Protein AF-A0A3Q2FPD4-F1 (afdb_monomer_lite)

Structure (mmCIF, N/CA/C/O backbone):
data_AF-A0A3Q2FPD4-F1
#
_entry.id   AF-A0A3Q2FPD4-F1
#
loop_
_atom_site.group_PDB
_atom_site.id
_atom_site.type_symbol
_atom_site.label_atom_id
_atom_site.label_alt_id
_atom_site.label_comp_id
_at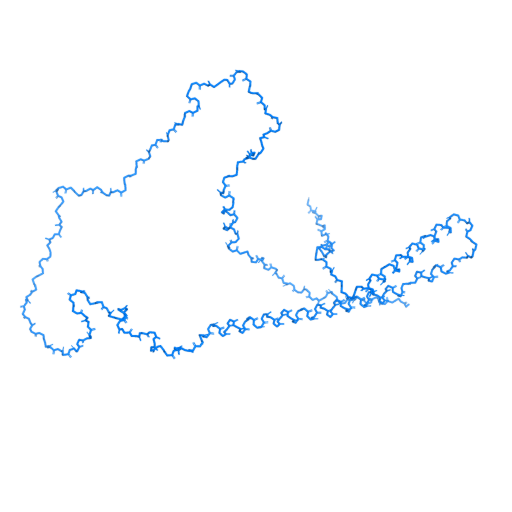om_site.label_asym_id
_atom_site.label_entity_id
_atom_site.label_seq_id
_atom_site.pdbx_PDB_ins_code
_atom_site.Cartn_x
_atom_site.Cartn_y
_atom_site.Cartn_z
_atom_site.occupancy
_atom_site.B_iso_or_equiv
_atom_site.auth_seq_id
_atom_site.auth_comp_id
_atom_site.auth_asym_id
_atom_site.auth_atom_id
_atom_site.pdbx_PDB_model_num
ATOM 1 N N . ARG A 1 1 ? 10.880 -3.673 45.207 1.00 42.34 1 ARG A N 1
ATOM 2 C CA . ARG A 1 1 ? 11.090 -4.408 43.933 1.00 42.34 1 ARG A CA 1
ATOM 3 C C . ARG A 1 1 ? 10.231 -3.762 42.848 1.00 42.34 1 ARG A C 1
ATOM 5 O O . ARG A 1 1 ? 9.070 -4.122 42.714 1.00 42.34 1 ARG A O 1
ATOM 12 N N . ARG A 1 2 ? 10.745 -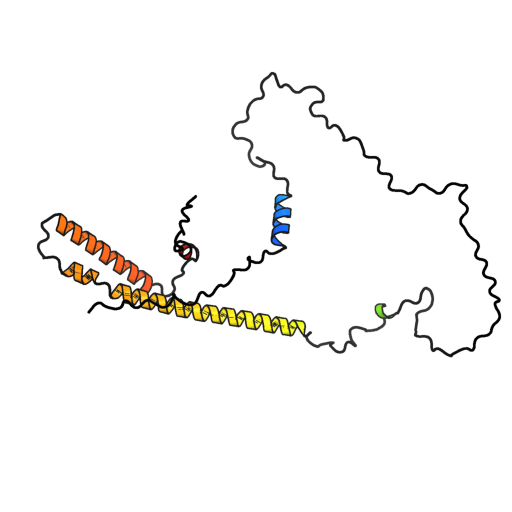2.737 42.157 1.00 40.00 2 ARG A N 1
ATOM 13 C CA . ARG A 1 2 ? 10.052 -2.100 41.026 1.00 40.00 2 ARG A CA 1
ATOM 14 C C . ARG A 1 2 ? 10.686 -2.601 39.732 1.00 40.00 2 ARG A C 1
ATOM 16 O O . ARG A 1 2 ? 11.898 -2.573 39.579 1.00 40.00 2 ARG A O 1
ATOM 23 N N . SER A 1 3 ? 9.807 -3.139 38.899 1.00 35.69 3 SER A N 1
ATOM 24 C CA . SER A 1 3 ? 10.018 -3.730 37.584 1.00 35.69 3 SER A CA 1
ATOM 25 C C . SER A 1 3 ? 10.729 -2.759 36.643 1.00 35.69 3 SER A C 1
ATOM 27 O O . SER A 1 3 ? 10.190 -1.696 36.340 1.00 35.69 3 SER A O 1
ATOM 29 N N . SER A 1 4 ? 11.894 -3.165 36.146 1.00 36.97 4 SER A N 1
ATOM 30 C CA . SER A 1 4 ? 12.545 -2.596 34.972 1.00 36.97 4 SER A CA 1
ATOM 31 C C . SER A 1 4 ? 11.645 -2.808 33.753 1.00 36.97 4 SER A C 1
ATOM 33 O O . SER A 1 4 ? 11.472 -3.920 33.257 1.00 36.97 4 SER A O 1
ATOM 35 N N . ALA A 1 5 ? 11.017 -1.730 33.289 1.00 42.56 5 ALA A N 1
ATOM 36 C CA . ALA A 1 5 ? 10.374 -1.723 31.989 1.00 42.56 5 ALA A CA 1
ATOM 37 C C . ALA A 1 5 ? 11.477 -1.820 30.929 1.00 42.56 5 ALA A C 1
ATOM 39 O O . ALA A 1 5 ? 12.318 -0.934 30.809 1.00 42.56 5 ALA A O 1
ATOM 40 N N . SER A 1 6 ? 11.477 -2.943 30.216 1.00 44.97 6 SER A N 1
ATOM 41 C CA . SER A 1 6 ? 12.237 -3.177 28.996 1.00 44.97 6 SER A CA 1
ATOM 42 C C . SER A 1 6 ? 11.970 -2.028 28.020 1.00 44.97 6 SER A C 1
ATOM 44 O O . SER A 1 6 ? 10.898 -1.935 27.422 1.00 44.97 6 SER A O 1
ATOM 46 N N . SER A 1 7 ? 12.941 -1.123 27.911 1.00 47.75 7 SER A N 1
ATOM 47 C CA . SER A 1 7 ? 13.051 -0.166 26.822 1.00 47.75 7 SER A CA 1
ATOM 48 C C . SER A 1 7 ? 13.317 -0.966 25.550 1.00 47.75 7 SER A C 1
ATOM 50 O O . SER A 1 7 ? 14.423 -1.439 25.292 1.00 47.75 7 SER A O 1
ATOM 52 N N . CYS A 1 8 ? 12.256 -1.202 24.780 1.00 39.91 8 CYS A N 1
ATOM 53 C CA . CYS A 1 8 ? 12.373 -1.814 23.468 1.00 39.91 8 CYS A CA 1
ATOM 54 C C . CYS A 1 8 ? 13.328 -0.990 22.598 1.00 39.91 8 CYS A C 1
ATOM 56 O O . CYS A 1 8 ? 13.236 0.234 22.503 1.00 39.91 8 CYS A O 1
ATOM 58 N N . CYS A 1 9 ? 14.256 -1.717 21.992 1.00 40.62 9 CYS A N 1
ATOM 59 C CA . CYS A 1 9 ? 15.392 -1.273 21.212 1.00 40.62 9 CYS A CA 1
ATOM 60 C C . CYS A 1 9 ? 14.988 -0.393 20.021 1.00 40.62 9 CYS A C 1
ATOM 62 O O . CYS A 1 9 ? 14.768 -0.899 18.927 1.00 40.62 9 CYS A O 1
ATOM 64 N N . LEU A 1 10 ? 14.921 0.922 20.220 1.00 49.06 10 LEU A N 1
ATOM 65 C CA . LEU A 1 10 ? 14.916 1.917 19.140 1.00 49.06 10 LEU A CA 1
ATOM 66 C C . LEU A 1 10 ? 15.739 3.169 19.499 1.00 49.06 10 LEU A C 1
ATOM 68 O O . LEU A 1 10 ? 15.622 4.173 18.816 1.00 49.06 10 LEU A O 1
ATOM 72 N N . GLY A 1 11 ? 16.558 3.121 20.558 1.00 44.91 11 GLY A N 1
ATOM 73 C CA . GLY A 1 11 ? 17.173 4.311 21.162 1.00 44.91 11 GLY A CA 1
ATOM 74 C C . GLY A 1 11 ? 18.565 4.719 20.666 1.00 44.91 11 GLY A C 1
ATOM 75 O O . GLY A 1 11 ? 18.936 5.875 20.828 1.00 44.91 11 GLY A O 1
ATOM 76 N N . GLU A 1 12 ? 19.356 3.817 20.080 1.00 45.88 12 GLU A N 1
ATOM 77 C CA . GLU A 1 12 ? 20.804 4.055 19.927 1.00 45.88 12 GLU A CA 1
ATOM 78 C C . GLU A 1 12 ? 21.350 3.599 18.568 1.00 45.88 12 GLU A C 1
ATOM 80 O O . GLU A 1 12 ? 22.258 2.784 18.497 1.00 45.88 12 GLU A O 1
ATOM 85 N N . MET A 1 13 ? 20.795 4.085 17.455 1.00 46.88 13 MET A N 1
ATOM 86 C CA . MET A 1 13 ? 21.345 3.781 16.117 1.00 46.88 13 MET A CA 1
ATOM 87 C C . MET A 1 13 ? 21.142 4.907 15.087 1.00 46.88 13 MET A C 1
ATOM 89 O O . MET A 1 13 ? 21.287 4.687 13.889 1.00 46.88 13 MET A O 1
ATOM 93 N N . TYR A 1 14 ? 20.846 6.136 15.515 1.00 47.75 14 TYR A N 1
ATOM 94 C CA . TYR A 1 14 ? 20.801 7.310 14.631 1.00 47.75 14 TYR A CA 1
ATOM 95 C C . TYR A 1 14 ? 22.027 8.196 14.865 1.00 47.75 14 TYR A C 1
ATOM 97 O O . TYR A 1 14 ? 21.956 9.300 15.398 1.00 47.75 14 TYR A O 1
ATOM 105 N N . LYS A 1 15 ? 23.188 7.693 14.432 1.00 49.41 15 LYS A N 1
ATOM 106 C CA . LYS A 1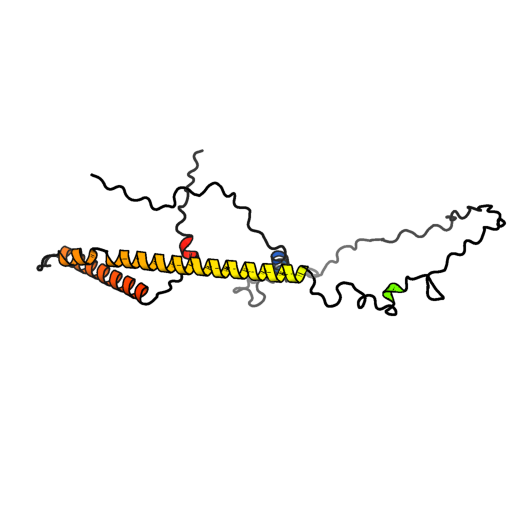 15 ? 24.331 8.549 14.100 1.00 49.41 15 LYS A CA 1
ATOM 107 C C . LYS A 1 15 ? 24.015 9.262 12.783 1.00 49.41 15 LYS A C 1
ATOM 109 O O . LYS A 1 15 ? 23.941 8.625 11.740 1.00 49.41 15 LYS A O 1
ATOM 114 N N . SER A 1 16 ? 23.756 10.565 12.887 1.00 51.88 16 SER A N 1
ATOM 115 C CA . SER A 1 16 ? 23.880 11.613 11.859 1.00 51.88 16 SER A CA 1
ATOM 116 C C . SER A 1 16 ? 24.019 11.146 10.398 1.00 51.88 16 SER A C 1
ATOM 118 O O . SER A 1 16 ? 25.105 11.203 9.820 1.00 51.88 16 SER A O 1
ATOM 120 N N . PHE A 1 17 ? 22.910 10.767 9.763 1.00 47.00 17 PHE A N 1
ATOM 121 C CA . PHE A 1 17 ? 22.807 10.849 8.307 1.00 47.00 17 PHE A CA 1
ATOM 122 C C . PHE A 1 17 ? 22.339 12.261 7.966 1.00 47.00 17 PHE A C 1
ATOM 124 O O . PHE A 1 17 ? 21.170 12.601 8.160 1.00 47.00 17 PHE A O 1
ATOM 131 N N . THR A 1 18 ? 23.248 13.105 7.482 1.00 60.25 18 THR A N 1
ATOM 132 C CA . THR A 1 18 ? 22.857 14.349 6.820 1.00 60.25 18 THR A CA 1
ATOM 133 C C . THR A 1 18 ? 22.016 13.963 5.605 1.00 60.25 18 THR A C 1
ATOM 135 O O . THR A 1 18 ? 22.498 13.335 4.661 1.00 60.25 18 THR A O 1
ATOM 138 N N . LYS A 1 19 ? 20.710 14.250 5.660 1.00 62.81 19 LYS A N 1
ATOM 139 C CA . LYS A 1 19 ? 19.804 14.014 4.533 1.00 62.81 19 LYS A CA 1
ATOM 140 C C . LYS A 1 19 ? 20.293 14.869 3.365 1.00 62.81 19 LYS A C 1
ATOM 142 O O . LYS A 1 19 ? 20.185 16.091 3.415 1.00 62.81 19 LYS A O 1
ATOM 147 N N . GLN A 1 20 ? 20.845 14.240 2.332 1.00 68.69 20 GLN A N 1
ATOM 148 C CA . GLN A 1 20 ? 21.039 14.911 1.050 1.00 68.69 20 GLN A CA 1
ATOM 149 C C . GLN A 1 20 ? 19.660 15.292 0.500 1.00 68.69 20 GLN A C 1
ATOM 151 O O . GLN A 1 20 ? 18.689 14.553 0.697 1.00 68.69 20 GLN A O 1
ATOM 156 N N . SER A 1 21 ? 19.556 16.456 -0.146 1.00 67.56 21 SER A N 1
ATOM 157 C CA . SER A 1 21 ? 18.304 16.872 -0.771 1.00 67.56 21 SER A CA 1
ATOM 158 C C . SER A 1 21 ? 17.859 15.808 -1.786 1.00 67.56 21 SER A C 1
ATOM 160 O O . SER A 1 21 ? 18.695 15.254 -2.508 1.00 67.56 21 SER A O 1
ATOM 162 N N . PRO A 1 22 ? 16.560 15.466 -1.834 1.00 77.75 22 PRO A N 1
ATOM 163 C CA . PRO A 1 22 ? 16.068 14.482 -2.786 1.00 77.75 22 PRO A CA 1
ATOM 164 C C . PRO A 1 22 ? 16.378 14.932 -4.218 1.00 77.75 22 PRO A C 1
ATOM 166 O O . PRO A 1 22 ? 16.211 16.101 -4.568 1.00 77.75 22 PRO A O 1
ATOM 169 N N . TYR A 1 23 ? 16.833 13.991 -5.046 1.00 79.44 23 TYR A N 1
ATOM 170 C CA . TYR A 1 23 ? 17.129 14.236 -6.454 1.00 79.44 23 TYR A CA 1
ATOM 171 C C . TYR A 1 23 ? 15.873 14.720 -7.191 1.00 79.44 23 TYR A C 1
ATOM 173 O O . TYR A 1 23 ? 14.871 14.005 -7.257 1.00 79.44 23 TYR A O 1
ATOM 181 N N . THR A 1 24 ? 15.932 15.917 -7.774 1.00 72.69 24 THR A N 1
ATOM 182 C CA . THR A 1 24 ? 14.874 16.448 -8.637 1.00 72.69 24 THR A CA 1
ATOM 183 C C . THR A 1 24 ? 15.169 16.103 -10.097 1.00 72.69 24 THR A C 1
ATOM 185 O O . THR A 1 24 ? 16.239 16.388 -10.638 1.00 72.69 24 THR A O 1
ATOM 188 N N . ALA A 1 25 ? 14.216 15.442 -10.757 1.00 77.62 25 ALA A N 1
ATOM 189 C CA . ALA A 1 25 ? 14.357 15.044 -12.153 1.00 77.62 25 ALA A CA 1
ATOM 190 C C . ALA A 1 25 ? 14.335 16.277 -13.073 1.00 77.62 25 ALA A C 1
ATOM 192 O O . ALA A 1 25 ? 13.349 17.008 -13.121 1.00 77.62 25 ALA A O 1
ATOM 193 N N . LYS A 1 26 ? 15.395 16.471 -13.870 1.00 70.31 26 LYS A N 1
ATOM 194 C CA . LYS A 1 26 ? 15.547 17.620 -14.791 1.00 70.31 26 LYS A CA 1
ATOM 195 C C . LYS A 1 26 ? 14.420 17.742 -15.830 1.00 70.31 26 LYS A C 1
ATOM 197 O O . LYS A 1 26 ? 14.193 18.820 -16.363 1.00 70.31 26 LYS A O 1
ATOM 202 N N . HIS A 1 27 ? 13.720 16.643 -16.111 1.00 70.25 27 HIS A N 1
ATOM 203 C CA . HIS A 1 27 ? 12.699 16.566 -17.156 1.00 70.25 27 HIS A CA 1
ATOM 204 C C . HIS A 1 27 ? 11.262 16.813 -16.665 1.00 70.25 27 HIS A C 1
ATOM 206 O O . HIS A 1 27 ? 10.387 16.994 -17.505 1.00 70.25 27 HIS A O 1
ATOM 212 N N . SER A 1 28 ? 10.988 16.862 -15.350 1.00 64.56 28 SER A N 1
ATOM 213 C CA . SER A 1 28 ? 9.625 17.179 -14.877 1.00 64.56 28 SER A CA 1
ATOM 214 C C . SER A 1 28 ? 9.293 18.661 -15.049 1.00 64.56 28 SER A C 1
ATOM 216 O O . SER A 1 28 ? 8.176 19.003 -15.420 1.00 64.56 28 SER A O 1
ATOM 218 N N . LEU A 1 29 ? 10.283 19.535 -14.846 1.00 66.56 29 LEU A N 1
ATOM 219 C CA . LEU A 1 29 ? 10.115 20.981 -14.984 1.00 66.56 29 LEU A CA 1
ATOM 220 C C . LEU A 1 29 ? 9.791 21.378 -16.428 1.00 66.56 29 LEU A C 1
ATOM 222 O O . LEU A 1 29 ? 8.919 22.209 -16.640 1.00 66.56 29 LEU A O 1
ATOM 226 N N . ALA A 1 30 ? 10.426 20.742 -17.418 1.00 68.44 30 ALA A N 1
ATOM 227 C CA . ALA A 1 30 ? 10.157 21.012 -18.831 1.00 68.44 30 ALA A CA 1
ATOM 228 C C . ALA A 1 30 ? 8.697 20.703 -19.212 1.00 68.44 30 ALA A C 1
ATOM 230 O O . ALA A 1 30 ? 8.042 21.525 -19.843 1.00 68.44 30 ALA A O 1
ATOM 231 N N . ALA A 1 31 ? 8.159 19.570 -18.747 1.00 64.94 31 ALA A N 1
ATOM 232 C CA . ALA A 1 31 ? 6.769 19.196 -19.004 1.00 64.94 31 ALA A CA 1
ATOM 233 C C . ALA A 1 31 ? 5.758 20.146 -18.329 1.00 64.94 31 ALA A C 1
ATOM 235 O O . ALA A 1 31 ? 4.705 20.425 -18.898 1.00 64.94 31 ALA A O 1
ATOM 236 N N . ILE A 1 32 ? 6.077 20.670 -17.138 1.00 63.94 32 ILE A N 1
ATOM 237 C CA . ILE A 1 32 ? 5.244 21.666 -16.441 1.00 63.94 32 ILE A CA 1
ATOM 238 C C . ILE A 1 32 ? 5.266 23.001 -17.199 1.00 63.94 32 ILE A C 1
ATOM 240 O O . ILE A 1 32 ? 4.208 23.561 -17.473 1.00 63.94 32 ILE A O 1
ATOM 244 N N . ILE A 1 33 ? 6.445 23.461 -17.630 1.00 69.25 33 ILE A N 1
ATOM 245 C CA . ILE A 1 33 ? 6.604 24.701 -18.409 1.00 69.25 33 ILE A CA 1
ATOM 246 C C . ILE A 1 33 ? 5.850 24.611 -19.750 1.00 69.25 33 ILE A C 1
ATOM 248 O O . ILE A 1 33 ? 5.176 25.559 -20.152 1.00 69.25 33 ILE A O 1
ATOM 252 N N . GLU A 1 34 ? 5.887 23.465 -20.435 1.00 69.62 34 GLU A N 1
ATOM 253 C CA . GLU A 1 34 ? 5.119 23.238 -21.672 1.00 69.62 34 GLU A CA 1
ATOM 254 C C . GLU A 1 34 ? 3.595 23.245 -21.446 1.00 69.62 34 GLU A C 1
ATOM 256 O O . GLU A 1 34 ? 2.832 23.642 -22.327 1.00 69.62 34 GLU A O 1
ATOM 261 N N . GLN A 1 35 ? 3.121 22.841 -20.265 1.00 64.56 35 GLN A N 1
ATOM 262 C CA . GLN A 1 35 ? 1.696 22.881 -19.918 1.00 64.56 35 GLN A CA 1
ATOM 263 C C . GLN A 1 35 ? 1.234 24.263 -19.442 1.00 64.56 35 GLN A C 1
ATOM 265 O O . GLN A 1 35 ? 0.091 24.646 -19.699 1.00 64.56 35 GLN A O 1
ATOM 270 N N . GLU A 1 36 ? 2.098 25.011 -18.759 1.00 65.81 36 GLU A N 1
ATOM 271 C CA . GLU A 1 36 ? 1.830 26.373 -18.285 1.00 65.81 36 GLU A CA 1
ATOM 272 C C . GLU A 1 36 ? 1.991 27.433 -19.380 1.00 65.81 36 GLU A C 1
ATOM 274 O O . GLU A 1 36 ? 1.307 28.451 -19.338 1.00 65.81 36 GLU A O 1
ATOM 279 N N . SER A 1 37 ? 2.831 27.183 -20.390 1.00 61.00 37 SER A N 1
ATOM 280 C CA . SER A 1 37 ? 2.999 28.066 -21.558 1.00 61.00 37 SER A CA 1
ATOM 281 C C . SER A 1 37 ? 1.785 28.104 -22.491 1.00 61.00 37 SER A C 1
ATOM 283 O O . SER A 1 37 ? 1.683 28.990 -23.342 1.00 61.00 37 SER A O 1
ATOM 285 N N . LYS A 1 38 ? 0.825 27.189 -22.318 1.00 66.94 38 LYS A N 1
ATOM 286 C CA . LYS A 1 38 ? -0.493 27.314 -22.942 1.00 66.94 38 LYS A CA 1
ATOM 287 C C . LYS A 1 38 ? -1.203 28.487 -22.274 1.00 66.94 38 LYS A C 1
ATOM 289 O O . LYS A 1 38 ? -1.490 28.419 -21.084 1.00 66.94 38 LYS A O 1
ATOM 294 N N . GLN A 1 39 ? -1.458 29.561 -23.020 1.00 64.62 39 GLN A N 1
ATOM 295 C CA . GLN A 1 39 ? -2.167 30.737 -22.512 1.00 64.62 39 GLN A CA 1
ATOM 296 C C . GLN A 1 39 ? -3.518 30.309 -21.923 1.00 64.62 39 GLN A C 1
ATOM 298 O O . GLN A 1 39 ? -4.423 29.922 -22.654 1.00 64.62 39 GLN A O 1
ATOM 303 N N . LYS A 1 40 ? -3.636 30.333 -20.592 1.00 67.25 40 LYS A N 1
ATOM 304 C CA . LYS A 1 40 ? -4.884 30.028 -19.887 1.00 67.25 40 LYS A CA 1
ATOM 305 C C . LYS A 1 40 ? -5.676 31.321 -19.772 1.00 67.25 40 LYS A C 1
ATOM 307 O O . LYS A 1 40 ? -5.257 32.234 -19.060 1.00 67.25 40 LYS A O 1
ATOM 312 N N . TYR A 1 41 ? -6.806 31.410 -20.461 1.00 71.75 41 TYR A N 1
ATOM 313 C CA . TYR A 1 41 ? -7.714 32.536 -20.285 1.00 71.75 41 TYR A CA 1
ATOM 314 C C . TYR A 1 41 ? -8.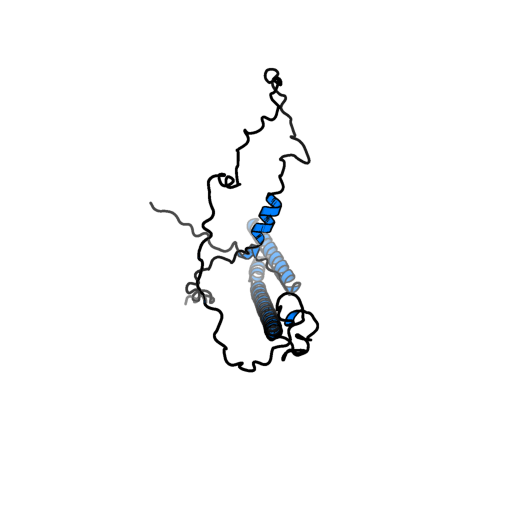549 32.304 -19.027 1.00 71.75 41 TYR A C 1
ATOM 316 O O . TYR A 1 41 ? -9.188 31.263 -18.861 1.00 71.75 41 TYR A O 1
ATOM 324 N N . ALA A 1 42 ? -8.545 33.274 -18.113 1.00 67.00 42 ALA A N 1
ATOM 325 C CA . ALA A 1 42 ? -9.493 33.252 -17.012 1.00 67.00 42 ALA A CA 1
ATOM 326 C C . ALA A 1 42 ? -10.909 33.300 -17.611 1.00 67.00 42 ALA A C 1
ATOM 328 O O . ALA A 1 42 ? -11.221 34.223 -18.359 1.00 67.00 42 ALA A O 1
ATOM 329 N N . MET A 1 43 ? -11.750 32.316 -17.267 1.00 65.62 43 MET A N 1
ATOM 330 C CA . MET A 1 43 ? -13.159 32.219 -17.695 1.00 65.62 43 MET A CA 1
ATOM 331 C C . MET A 1 43 ? -13.390 31.763 -19.153 1.00 65.62 43 MET A C 1
ATOM 333 O O . MET A 1 43 ? -14.330 32.210 -19.800 1.00 65.62 43 MET A O 1
ATOM 337 N N . GLU A 1 44 ? -12.556 30.850 -19.670 1.00 73.31 44 GLU A N 1
ATOM 338 C CA . GLU A 1 44 ? -12.673 30.321 -21.044 1.00 73.31 44 GLU A CA 1
ATOM 339 C C . GLU A 1 44 ? -13.964 29.512 -21.294 1.00 73.31 44 GLU A C 1
ATOM 341 O O . GLU A 1 44 ? -14.583 29.645 -22.345 1.00 73.31 44 GLU A O 1
ATOM 346 N N . THR A 1 45 ? -14.401 28.693 -20.329 1.00 80.25 45 THR A N 1
ATOM 347 C CA . THR A 1 45 ? -15.587 27.825 -20.493 1.00 80.25 45 THR A CA 1
ATOM 348 C C . THR A 1 45 ? -16.891 28.479 -20.039 1.00 80.25 45 THR A C 1
ATOM 350 O O . THR A 1 45 ? -17.917 28.301 -20.684 1.00 80.25 45 THR A O 1
ATOM 353 N N . MET A 1 46 ? -16.874 29.223 -18.931 1.00 81.62 46 MET A N 1
ATOM 354 C CA . MET A 1 46 ? -18.046 29.918 -18.392 1.00 81.62 46 MET A CA 1
ATOM 355 C C . MET A 1 46 ? -17.637 31.341 -18.029 1.00 81.62 46 MET A C 1
ATOM 357 O O . MET A 1 46 ? -16.653 31.524 -17.314 1.00 81.62 46 MET A O 1
ATOM 361 N N . GLY A 1 47 ? -18.388 32.327 -18.521 1.00 84.44 47 GLY A N 1
ATOM 362 C CA . GLY A 1 47 ? -18.155 33.742 -18.235 1.00 84.44 47 GLY A CA 1
ATOM 363 C C . GLY A 1 47 ? -18.405 34.115 -16.766 1.00 84.44 47 GLY A C 1
ATOM 364 O O . GLY A 1 47 ? -18.872 33.289 -15.976 1.00 84.44 47 GLY A O 1
ATOM 365 N N . PRO A 1 48 ? -18.101 35.362 -16.372 1.00 83.81 48 PRO A N 1
ATOM 366 C CA . PRO A 1 48 ? -18.319 35.832 -15.009 1.00 83.81 48 PRO A CA 1
ATOM 367 C C . PRO A 1 48 ? -19.791 35.695 -14.593 1.00 83.81 48 PRO A C 1
ATOM 369 O O . PRO A 1 48 ? -20.680 36.049 -15.368 1.00 83.81 48 PRO A O 1
ATOM 372 N N . PRO A 1 49 ? -20.066 35.225 -13.361 1.00 80.44 49 PRO A N 1
ATOM 373 C CA . PRO A 1 49 ? -21.426 34.950 -12.892 1.00 80.44 49 PRO A CA 1
ATOM 374 C C . PRO A 1 49 ? -22.295 36.212 -12.799 1.00 80.44 49 PRO A C 1
ATOM 376 O O . PRO A 1 49 ? -23.519 36.128 -12.855 1.00 80.44 49 PRO A O 1
ATOM 379 N N . LYS A 1 50 ? -21.673 37.390 -12.671 1.00 82.00 50 LYS A N 1
ATOM 380 C CA . LYS A 1 50 ? -22.340 38.690 -12.729 1.00 82.00 50 LYS A CA 1
ATOM 381 C C . LYS A 1 50 ? -21.441 39.669 -13.481 1.00 82.00 50 LYS A C 1
ATOM 383 O O . LYS A 1 50 ? -20.368 40.017 -13.001 1.00 82.00 50 LYS A O 1
ATOM 388 N N . VAL A 1 51 ? -21.861 40.066 -14.680 1.00 82.94 51 VAL A N 1
ATOM 389 C CA . VAL A 1 51 ? -21.160 41.062 -15.501 1.00 82.94 51 VAL A CA 1
ATOM 390 C C . VAL A 1 51 ? -21.537 42.449 -14.987 1.00 82.94 51 VAL A C 1
ATOM 392 O O . VAL A 1 51 ? -22.714 42.810 -14.989 1.00 82.94 51 VAL A O 1
ATOM 395 N N . GLU A 1 52 ? -20.557 43.224 -14.532 1.00 81.44 52 GLU A N 1
ATOM 396 C CA . GLU A 1 52 ? -20.784 44.621 -14.160 1.00 81.44 52 GLU A CA 1
ATOM 397 C C . GLU A 1 52 ? -21.055 45.457 -15.415 1.00 81.44 52 GLU A C 1
ATOM 399 O O . GLU A 1 52 ? -20.297 45.416 -16.388 1.00 81.44 52 GLU A O 1
ATOM 404 N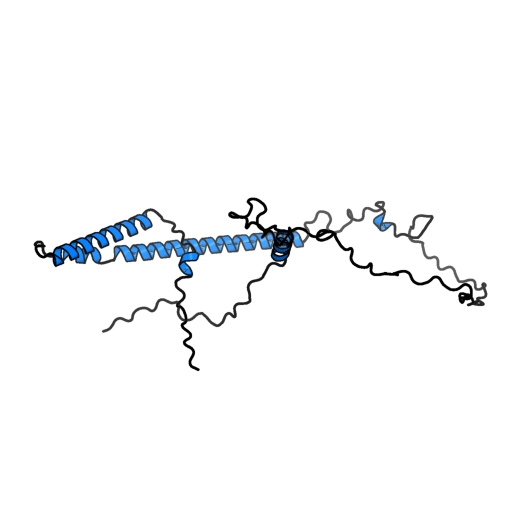 N . LEU A 1 53 ? -22.157 46.209 -15.405 1.00 81.62 53 LEU A N 1
ATOM 405 C CA . LEU A 1 53 ? -22.502 47.091 -16.514 1.00 81.62 53 LEU A CA 1
ATOM 406 C C . LEU A 1 53 ? -21.559 48.305 -16.511 1.00 81.62 53 LEU A C 1
ATOM 408 O O . LEU A 1 53 ? -21.347 48.910 -15.456 1.00 81.62 53 LEU A O 1
ATOM 412 N N . PRO A 1 54 ? -20.989 48.691 -17.666 1.00 80.06 54 PRO A N 1
ATOM 413 C CA . PRO A 1 54 ? -20.148 49.873 -17.734 1.00 80.06 54 PRO A CA 1
ATOM 414 C C . PRO A 1 54 ? -20.978 51.122 -17.419 1.00 80.06 54 PRO A C 1
ATOM 416 O O . PRO A 1 54 ? -22.079 51.297 -17.936 1.00 80.06 54 PRO A O 1
ATOM 419 N N . SER A 1 55 ? -20.427 52.006 -16.583 1.00 84.31 55 SER A N 1
ATOM 420 C CA . SER A 1 55 ? -21.009 53.332 -16.349 1.00 84.31 55 SER A CA 1
ATOM 421 C C . SER A 1 55 ? -21.145 54.096 -17.681 1.00 84.31 55 SER A C 1
ATOM 423 O O . SER A 1 55 ? -20.208 54.041 -18.487 1.00 84.31 55 SER A O 1
ATOM 425 N N . PRO A 1 56 ? -22.259 54.817 -17.922 1.00 82.69 56 PRO A N 1
ATOM 426 C CA . PRO A 1 56 ? -22.523 55.530 -19.178 1.00 82.69 56 PRO A CA 1
ATOM 427 C C . PRO A 1 56 ? -21.455 56.574 -19.545 1.00 82.69 56 PRO A C 1
ATOM 429 O O . PRO A 1 56 ? -21.261 56.863 -20.725 1.00 82.69 56 PRO A O 1
ATOM 432 N N . ASP A 1 57 ? -20.686 57.064 -18.571 1.00 84.06 57 ASP A N 1
ATOM 433 C CA . ASP A 1 57 ? -19.567 57.989 -18.805 1.00 84.06 57 ASP A CA 1
ATOM 434 C C . ASP A 1 57 ? -18.351 57.320 -19.474 1.00 84.06 57 ASP A C 1
ATOM 436 O O . ASP A 1 57 ? -17.473 57.989 -20.024 1.00 84.06 57 ASP A O 1
ATOM 440 N N . LYS A 1 58 ? -18.277 55.982 -19.457 1.00 80.19 58 LYS A N 1
ATOM 441 C CA . LYS A 1 58 ? -17.171 55.182 -20.010 1.00 80.19 58 LYS A CA 1
ATOM 442 C C . LYS A 1 58 ? -17.497 54.654 -21.410 1.00 80.19 58 LYS A C 1
ATOM 444 O O . LYS A 1 58 ? -17.267 53.483 -21.714 1.00 80.19 58 LYS A O 1
ATOM 449 N N . PHE A 1 59 ? -18.034 55.514 -22.272 1.00 81.62 59 PHE A N 1
ATOM 450 C CA . PHE A 1 59 ? -18.300 55.162 -23.665 1.00 81.62 59 PHE A CA 1
ATOM 451 C C . PHE A 1 59 ? -17.000 55.008 -24.479 1.00 81.62 59 PHE A C 1
ATOM 453 O O . PHE A 1 59 ? -15.957 55.600 -24.181 1.00 81.62 59 PHE A O 1
ATOM 460 N N . LEU A 1 60 ? -17.054 54.192 -25.534 1.00 85.19 60 LEU A N 1
ATOM 461 C CA . LEU A 1 60 ? -15.905 53.909 -26.393 1.00 85.19 60 LEU A CA 1
ATOM 462 C C . LEU A 1 60 ? -15.498 55.164 -27.186 1.00 85.19 60 LEU A C 1
ATOM 464 O O . LEU A 1 60 ? -16.251 55.657 -28.024 1.00 85.19 60 LEU A O 1
ATOM 468 N N . LYS A 1 61 ? -14.283 55.670 -26.957 1.00 85.50 61 LYS A N 1
ATOM 469 C CA . LYS A 1 61 ? -13.732 56.815 -27.703 1.00 85.50 61 LYS A CA 1
ATOM 470 C C . LYS A 1 61 ? -13.178 56.377 -29.064 1.00 85.50 61 LYS A C 1
ATOM 472 O O . LYS A 1 61 ? -12.719 55.238 -29.216 1.00 85.50 61 LYS A O 1
ATOM 477 N N . LYS A 1 62 ? -13.168 57.289 -30.046 1.00 86.94 62 LYS A N 1
ATOM 478 C CA . LYS A 1 62 ? -12.559 57.056 -31.371 1.00 86.94 62 LYS A CA 1
ATOM 479 C C . LYS A 1 62 ? -11.093 56.616 -31.205 1.00 86.94 62 LYS A C 1
ATOM 481 O O . LYS A 1 62 ? -10.371 57.189 -30.396 1.00 86.94 62 LYS A O 1
ATOM 486 N N . HIS A 1 63 ? -10.680 55.585 -31.946 1.00 80.31 63 HIS A N 1
ATOM 487 C CA . HIS A 1 63 ? -9.327 54.993 -31.937 1.00 80.31 63 HIS A CA 1
ATOM 488 C C . HIS A 1 63 ? -8.872 54.300 -30.633 1.00 80.31 63 HIS A C 1
ATOM 490 O O . HIS A 1 63 ? -7.725 53.878 -30.542 1.00 80.31 63 HIS A O 1
ATOM 496 N N . SER A 1 64 ? -9.752 54.100 -29.645 1.00 81.38 64 SER A N 1
ATOM 497 C CA . SER A 1 64 ? -9.396 53.453 -28.363 1.00 81.38 64 SER A CA 1
ATOM 498 C C . SER A 1 64 ? -8.960 51.984 -28.477 1.00 81.38 64 SER A C 1
ATOM 500 O O . SER A 1 64 ? -8.177 51.515 -27.659 1.00 81.38 64 SER A O 1
ATOM 502 N N . LYS A 1 65 ? -9.450 51.262 -29.491 1.00 78.56 65 LYS A N 1
ATOM 503 C CA . LYS A 1 65 ? -9.122 49.849 -29.761 1.00 78.56 65 LYS A CA 1
ATOM 504 C C . LYS A 1 65 ? -8.103 49.649 -30.883 1.00 78.56 65 LYS A C 1
ATOM 506 O O . LYS A 1 65 ? -7.827 48.510 -31.249 1.00 78.56 65 LYS A O 1
ATOM 511 N N . GLN A 1 66 ? -7.582 50.725 -31.471 1.00 81.44 66 GLN A N 1
ATOM 512 C CA . GLN A 1 66 ? -6.631 50.586 -32.568 1.00 81.44 66 GLN A CA 1
ATOM 513 C C . GLN A 1 66 ? -5.252 50.216 -32.031 1.00 81.44 66 GLN A C 1
ATOM 515 O O . GLN A 1 66 ? -4.708 50.880 -31.149 1.00 81.44 66 GLN A O 1
ATOM 520 N N . PHE A 1 67 ? -4.700 49.140 -32.587 1.00 77.75 67 PHE A N 1
ATOM 521 C CA . PHE A 1 67 ? -3.343 48.703 -32.314 1.00 77.75 67 PHE A CA 1
ATOM 522 C C . PHE A 1 67 ? -2.363 49.762 -32.827 1.00 77.75 67 PHE A C 1
ATOM 524 O O . PHE A 1 67 ? -2.360 50.084 -34.015 1.00 77.75 67 PHE A O 1
ATOM 531 N N . LYS A 1 68 ? -1.542 50.318 -31.933 1.00 76.25 68 LYS A N 1
ATOM 532 C CA . LYS A 1 68 ? -0.404 51.149 -32.330 1.00 76.25 68 LYS A CA 1
ATOM 533 C C . LYS A 1 68 ? 0.785 50.218 -32.561 1.00 76.25 68 LYS A C 1
ATOM 535 O O . LYS A 1 68 ? 1.212 49.590 -31.590 1.00 76.25 68 LYS A O 1
ATOM 540 N N . PRO A 1 69 ? 1.302 50.095 -33.795 1.00 75.00 69 PRO A N 1
ATOM 541 C CA . PRO A 1 69 ? 2.493 49.297 -34.020 1.00 75.00 69 PRO A CA 1
ATOM 542 C C . PRO A 1 69 ? 3.673 49.910 -33.250 1.00 75.00 69 PRO A C 1
ATOM 544 O O . PRO A 1 69 ? 3.786 51.140 -33.184 1.00 75.00 69 PRO A O 1
ATOM 547 N N . PRO A 1 70 ? 4.532 49.081 -32.636 1.00 75.12 70 PRO A N 1
ATOM 548 C CA . PRO A 1 70 ? 5.789 49.561 -32.083 1.00 75.12 70 PRO A CA 1
ATOM 549 C C . PRO A 1 70 ? 6.634 50.171 -33.208 1.00 75.12 70 PRO A C 1
ATOM 551 O O . PRO A 1 70 ? 6.610 49.682 -34.336 1.00 75.12 70 PRO A O 1
ATOM 554 N N . ALA A 1 71 ? 7.361 51.250 -32.907 1.00 73.00 71 ALA A N 1
ATOM 555 C CA . ALA A 1 71 ? 8.317 51.817 -33.853 1.00 73.00 71 ALA A CA 1
ATOM 556 C C . ALA A 1 71 ? 9.358 50.743 -34.212 1.00 73.00 71 ALA A C 1
ATOM 558 O O . ALA A 1 71 ? 9.928 50.119 -33.313 1.00 73.00 71 ALA A O 1
ATOM 559 N N . GLU A 1 72 ? 9.548 50.486 -35.507 1.00 72.81 72 GLU A N 1
ATOM 560 C CA . GLU A 1 72 ? 10.443 49.430 -35.981 1.00 72.81 72 GLU A CA 1
ATOM 561 C C . GLU A 1 72 ? 11.892 49.710 -35.548 1.00 72.81 72 GLU A C 1
ATOM 563 O O . GLU A 1 72 ? 12.390 50.821 -35.754 1.00 72.81 72 GLU A O 1
ATOM 568 N N . PRO A 1 73 ? 12.600 48.729 -34.964 1.00 63.56 73 PRO A N 1
ATOM 569 C CA . PRO A 1 73 ? 14.030 48.854 -34.758 1.00 63.56 73 PRO A CA 1
ATOM 570 C C . PRO A 1 73 ? 14.762 48.567 -36.077 1.00 63.56 73 PRO A C 1
ATOM 572 O O . PRO A 1 73 ? 14.720 47.451 -36.596 1.00 63.56 73 PRO A O 1
ATOM 575 N N . GLU A 1 74 ? 15.471 49.557 -36.622 1.00 65.31 74 GLU A N 1
ATOM 576 C CA . GLU A 1 74 ? 16.362 49.338 -37.764 1.00 65.31 74 GLU A CA 1
ATOM 577 C C . GLU A 1 74 ? 17.513 48.405 -37.350 1.00 65.31 74 GLU A C 1
ATOM 579 O O . GLU A 1 74 ? 18.331 48.720 -36.482 1.00 65.31 74 GLU A O 1
ATOM 584 N N . HIS A 1 75 ? 17.577 47.215 -37.947 1.00 59.00 75 HIS A N 1
ATOM 585 C CA . HIS A 1 75 ? 18.649 46.245 -37.722 1.00 59.00 75 HIS A CA 1
ATOM 586 C C . HIS A 1 75 ? 19.398 45.980 -39.030 1.00 59.00 75 HIS A C 1
ATOM 588 O O . HIS A 1 75 ? 19.046 45.103 -39.820 1.00 59.00 75 HIS A O 1
ATOM 594 N N . PHE A 1 76 ? 20.476 46.733 -39.257 1.00 61.34 76 PHE A N 1
ATOM 595 C CA . PHE A 1 76 ? 21.402 46.499 -40.365 1.00 61.34 76 PHE A CA 1
ATOM 596 C C . PHE A 1 76 ? 22.444 45.438 -39.976 1.00 61.34 76 PHE A C 1
ATOM 598 O O . PHE A 1 76 ? 23.520 45.750 -39.479 1.00 61.34 76 PHE A O 1
ATOM 605 N N . HIS A 1 77 ? 22.149 44.158 -40.224 1.00 64.25 77 HIS A N 1
ATOM 606 C CA . HIS A 1 77 ? 23.084 43.042 -39.980 1.00 64.25 77 HIS A CA 1
ATOM 607 C C . HIS A 1 77 ? 24.007 42.709 -41.167 1.00 64.25 77 HIS A C 1
ATOM 609 O O . HIS A 1 77 ? 24.537 41.602 -41.254 1.00 64.25 77 HIS A O 1
ATOM 615 N N . LYS A 1 78 ? 24.208 43.635 -42.109 1.00 75.44 78 LYS A N 1
ATOM 616 C CA . LYS A 1 78 ? 25.113 43.429 -43.250 1.00 75.44 78 LYS A CA 1
ATOM 617 C C . LYS A 1 78 ? 26.278 44.415 -43.155 1.00 75.44 78 LYS A C 1
ATOM 619 O O . LYS A 1 78 ? 26.009 45.607 -43.015 1.00 75.44 78 LYS A O 1
ATOM 624 N N . PRO A 1 79 ? 27.545 43.959 -43.233 1.00 69.69 79 PRO A N 1
ATOM 625 C CA . PRO A 1 79 ? 28.666 44.884 -43.325 1.00 69.69 79 PRO A CA 1
ATOM 626 C C . PRO A 1 79 ? 28.522 45.732 -44.601 1.00 69.69 79 PRO A C 1
ATOM 628 O O . PRO A 1 79 ? 28.042 45.217 -45.619 1.00 69.69 79 PRO A O 1
ATOM 631 N N . PRO A 1 80 ? 28.901 47.021 -44.564 1.00 75.00 80 PRO A N 1
ATOM 632 C CA . PRO A 1 80 ? 28.833 47.882 -45.736 1.00 75.00 80 PRO A CA 1
ATOM 633 C C . PRO A 1 80 ? 29.723 47.322 -46.848 1.00 75.00 80 PRO A C 1
ATOM 635 O O . PRO A 1 80 ? 30.796 46.772 -46.591 1.00 75.00 80 PRO A O 1
ATOM 638 N N . ALA A 1 81 ? 29.263 47.440 -48.093 1.00 77.75 81 ALA A N 1
ATOM 639 C CA . ALA A 1 81 ? 30.055 47.022 -49.241 1.00 77.75 81 ALA A CA 1
ATOM 640 C C . ALA A 1 81 ? 31.368 47.834 -49.304 1.00 77.75 81 ALA A C 1
ATOM 642 O O . ALA A 1 81 ? 31.339 49.035 -49.018 1.00 77.75 81 ALA A O 1
ATOM 643 N N . PRO A 1 82 ? 32.504 47.211 -49.673 1.00 77.00 82 PRO A N 1
ATOM 644 C CA . PRO A 1 82 ? 33.782 47.910 -49.771 1.00 77.00 82 PRO A CA 1
ATOM 645 C C . PRO A 1 82 ? 33.709 49.052 -50.792 1.00 77.00 82 PRO A C 1
ATOM 647 O O . PRO A 1 82 ? 33.008 48.964 -51.806 1.00 77.00 82 PRO A O 1
ATOM 650 N N . LEU A 1 83 ? 34.431 50.138 -50.517 1.00 78.19 83 LEU A N 1
ATOM 651 C CA . LEU A 1 83 ? 34.436 51.330 -51.362 1.00 78.19 83 LEU A CA 1
ATOM 652 C C . LEU A 1 83 ? 35.171 51.042 -52.675 1.00 78.19 83 LEU A C 1
ATOM 654 O O . LEU A 1 83 ? 36.127 50.273 -52.718 1.00 78.19 83 LEU A O 1
ATOM 658 N N . ARG A 1 84 ? 34.784 51.720 -53.765 1.00 70.81 84 ARG A N 1
ATOM 659 C CA . ARG A 1 84 ? 35.433 51.562 -55.087 1.00 70.81 84 ARG A CA 1
ATOM 660 C C . ARG A 1 84 ? 36.943 51.855 -55.087 1.00 70.81 84 ARG A C 1
ATOM 662 O O . ARG A 1 84 ? 37.633 51.457 -56.020 1.00 70.81 84 ARG A O 1
ATOM 669 N N . THR A 1 85 ? 37.444 52.550 -54.069 1.00 72.69 85 THR A N 1
ATOM 670 C CA . THR A 1 85 ? 38.856 52.920 -53.912 1.00 72.69 85 THR A CA 1
ATOM 671 C C . THR A 1 85 ? 39.684 51.846 -53.191 1.00 72.69 85 THR A C 1
ATOM 673 O O . THR A 1 85 ? 40.914 51.896 -53.258 1.00 72.69 85 THR A O 1
ATOM 676 N N . ASP A 1 86 ? 39.047 50.862 -52.540 1.00 68.88 86 ASP A N 1
ATOM 677 C CA . ASP A 1 86 ? 39.732 49.776 -51.833 1.00 68.88 86 ASP A CA 1
ATOM 678 C C . ASP A 1 86 ? 40.353 48.786 -52.828 1.00 68.88 86 ASP A C 1
ATOM 680 O O . ASP A 1 86 ? 39.671 47.997 -53.485 1.00 68.88 86 ASP A O 1
ATOM 684 N N . LYS A 1 87 ? 41.684 48.819 -52.949 1.00 72.00 87 LYS A N 1
ATOM 685 C CA . LYS A 1 87 ? 42.450 47.857 -53.752 1.00 72.00 87 LYS A CA 1
ATOM 686 C C . LYS A 1 87 ? 42.814 46.655 -52.873 1.00 72.00 87 LYS A C 1
ATOM 688 O O . LYS A 1 87 ? 43.513 46.851 -51.878 1.00 72.00 87 LYS A O 1
ATOM 693 N N . PRO A 1 88 ? 42.423 45.413 -53.219 1.00 66.69 88 PRO A N 1
ATOM 694 C CA . PRO A 1 88 ? 42.873 44.248 -52.468 1.00 66.69 88 PRO A CA 1
ATOM 695 C C . PRO A 1 88 ? 44.398 44.126 -52.580 1.00 66.69 88 PRO A C 1
ATOM 697 O O . PRO A 1 88 ? 44.960 44.259 -53.671 1.00 66.69 88 PRO A O 1
ATOM 700 N N . GLN A 1 89 ? 45.084 43.860 -51.465 1.00 64.81 89 GLN A N 1
ATOM 701 C CA . GLN A 1 89 ? 46.516 43.555 -51.472 1.00 64.81 89 GLN A CA 1
ATOM 702 C C . GLN A 1 89 ? 46.751 42.204 -52.161 1.00 64.81 89 GLN A C 1
ATOM 704 O O . GLN A 1 89 ? 46.827 41.158 -51.525 1.00 64.81 89 GLN A O 1
ATOM 709 N N . ILE A 1 90 ? 46.885 42.218 -53.484 1.00 61.03 90 ILE A N 1
ATOM 710 C CA . ILE A 1 90 ? 47.371 41.078 -54.258 1.00 61.03 90 ILE A CA 1
ATOM 711 C C . ILE A 1 90 ? 48.774 41.422 -54.744 1.00 61.03 90 ILE A C 1
ATOM 713 O O . ILE A 1 90 ? 48.934 41.952 -55.842 1.00 61.03 90 ILE A O 1
ATOM 717 N N . ARG A 1 91 ? 49.804 41.114 -53.944 1.00 50.72 91 ARG A N 1
ATOM 718 C CA . ARG A 1 91 ? 51.153 40.861 -54.481 1.00 50.72 91 ARG A CA 1
ATOM 719 C C . ARG A 1 91 ? 52.099 40.237 -53.452 1.00 50.72 91 ARG A C 1
ATOM 721 O O . ARG A 1 91 ? 52.880 40.924 -52.811 1.00 50.72 91 ARG A O 1
ATOM 728 N N . ILE A 1 92 ? 52.120 38.910 -53.385 1.00 57.84 92 ILE A N 1
ATOM 729 C CA . ILE A 1 92 ? 53.352 38.188 -53.047 1.00 57.84 92 ILE A CA 1
ATOM 730 C C . ILE A 1 92 ? 53.734 37.420 -54.309 1.00 57.84 92 ILE A C 1
ATOM 732 O O . ILE A 1 92 ? 53.242 36.324 -54.555 1.00 57.84 92 ILE A O 1
ATOM 736 N N . GLN A 1 93 ? 54.561 38.023 -55.163 1.00 56.75 93 GLN A N 1
ATOM 737 C CA . GLN A 1 93 ? 55.212 37.275 -56.237 1.00 56.75 93 GLN A CA 1
ATOM 738 C C . GLN A 1 93 ? 56.402 36.543 -55.620 1.00 56.75 93 GLN A C 1
ATOM 740 O O . GLN A 1 93 ? 57.486 37.105 -55.473 1.00 56.75 93 GLN A O 1
ATOM 745 N N . SER A 1 94 ? 56.191 35.298 -55.203 1.00 58.50 94 SER A N 1
ATOM 746 C CA . SER A 1 94 ? 57.286 34.422 -54.806 1.00 58.50 94 SER A CA 1
ATOM 747 C C . SER A 1 94 ? 58.077 34.026 -56.057 1.00 58.50 94 SER A C 1
ATOM 749 O O . SER A 1 94 ? 57.580 33.331 -56.940 1.00 58.50 94 SER A O 1
ATOM 751 N N . LYS A 1 95 ? 59.332 34.475 -56.159 1.00 63.94 95 LYS A N 1
ATOM 752 C CA . LYS A 1 95 ? 60.272 33.991 -57.181 1.00 63.94 95 LYS A CA 1
ATOM 753 C C . LYS A 1 95 ? 60.726 32.582 -56.797 1.00 63.94 95 LYS A C 1
ATOM 755 O O . LYS A 1 95 ? 61.786 32.411 -56.205 1.00 63.94 95 LYS A O 1
ATOM 760 N N . LYS A 1 96 ? 59.905 31.567 -57.071 1.00 56.81 96 LYS A N 1
ATOM 761 C CA . LYS A 1 96 ? 60.294 30.162 -56.893 1.00 56.81 96 LYS A CA 1
ATOM 762 C C . LYS A 1 96 ? 60.683 29.586 -58.252 1.00 56.81 96 LYS A C 1
ATOM 764 O O . LYS A 1 96 ? 59.844 29.432 -59.132 1.00 56.81 96 LYS A O 1
ATOM 769 N N . VAL A 1 97 ? 61.977 29.327 -58.425 1.00 56.91 97 VAL A N 1
ATOM 770 C CA . VAL A 1 97 ? 62.554 28.751 -59.645 1.00 56.91 97 VAL A CA 1
ATOM 771 C C . VAL A 1 97 ? 62.120 27.286 -59.742 1.00 56.91 97 VAL A C 1
ATOM 773 O O . VAL A 1 97 ? 62.440 26.470 -58.880 1.00 56.91 97 VAL A O 1
ATOM 776 N N . PHE A 1 98 ? 61.345 26.963 -60.775 1.00 55.44 98 PHE A N 1
ATOM 777 C CA . PHE A 1 98 ? 60.820 25.628 -61.063 1.00 55.44 98 PHE A CA 1
ATOM 778 C C . PHE A 1 98 ? 61.883 24.801 -61.795 1.00 55.44 98 PHE A C 1
ATOM 780 O O . PHE A 1 98 ? 61.824 24.672 -63.010 1.00 55.44 98 PHE A O 1
ATOM 787 N N . SER A 1 99 ? 62.910 24.308 -61.096 1.00 52.22 99 SER A N 1
ATOM 788 C CA . SER A 1 99 ? 63.855 23.312 -61.639 1.00 52.22 99 SER A CA 1
ATOM 789 C C . SER A 1 99 ? 64.726 22.714 -60.535 1.00 52.22 99 SER A C 1
ATOM 791 O O . SER A 1 99 ? 65.891 23.067 -60.402 1.00 52.22 99 SER A O 1
ATOM 793 N N . GLN A 1 100 ? 64.177 21.787 -59.753 1.00 56.91 100 GLN A N 1
ATOM 794 C CA . GLN A 1 100 ? 64.977 20.752 -59.092 1.00 56.91 100 GLN A CA 1
ATOM 795 C C . GLN A 1 100 ? 64.199 19.439 -59.190 1.00 56.91 100 GLN A C 1
ATOM 797 O O . GLN A 1 100 ? 63.069 19.337 -58.713 1.00 56.91 100 GLN A O 1
ATOM 802 N N . LYS A 1 101 ? 64.777 18.464 -59.900 1.00 57.84 101 LYS A N 1
ATOM 803 C CA . LYS A 1 101 ? 64.248 17.104 -60.014 1.00 57.84 101 LYS A CA 1
ATOM 804 C C . LYS A 1 101 ? 64.421 16.440 -58.649 1.00 57.84 101 LYS A C 1
ATOM 806 O O . LYS A 1 101 ? 65.547 16.271 -58.201 1.00 57.84 101 LYS A O 1
ATOM 811 N N . THR A 1 102 ? 63.319 16.116 -57.984 1.00 51.31 102 THR A N 1
ATOM 812 C CA . THR A 1 102 ? 63.319 15.349 -56.734 1.00 51.31 102 THR A CA 1
ATOM 813 C C . THR A 1 102 ? 63.160 13.868 -57.048 1.00 51.31 102 THR A C 1
ATOM 815 O O . THR A 1 102 ? 62.263 13.500 -57.811 1.00 51.31 102 THR A O 1
ATOM 818 N N . ASP A 1 103 ? 64.009 13.039 -56.446 1.00 53.84 103 ASP A N 1
ATOM 819 C CA . ASP A 1 103 ? 64.002 11.588 -56.595 1.00 53.84 103 ASP A CA 1
ATOM 820 C C . ASP A 1 103 ? 62.641 10.980 -56.237 1.00 53.84 103 ASP A C 1
ATOM 822 O O . ASP A 1 103 ? 62.049 11.242 -55.186 1.00 53.84 103 ASP A O 1
ATOM 826 N N . LEU A 1 104 ? 62.127 10.170 -57.161 1.00 52.03 104 LEU A N 1
ATOM 827 C CA . LEU A 1 104 ? 60.819 9.540 -57.071 1.00 52.03 104 LEU A CA 1
ATOM 828 C C . LEU A 1 104 ? 60.875 8.388 -56.056 1.00 52.03 104 LEU A C 1
ATOM 830 O O . LEU A 1 104 ? 61.148 7.238 -56.400 1.00 52.03 104 LEU A O 1
ATOM 834 N N . VAL A 1 105 ? 60.580 8.674 -54.788 1.00 58.25 105 VAL A N 1
ATOM 835 C CA . VAL A 1 105 ? 60.223 7.623 -53.828 1.00 58.25 105 VAL A CA 1
ATOM 836 C C . VAL A 1 105 ? 58.923 6.986 -54.320 1.00 58.25 105 VAL A C 1
ATOM 838 O O . VAL A 1 105 ? 57.880 7.640 -54.387 1.00 58.25 105 VAL A O 1
ATOM 841 N N . LYS A 1 106 ? 58.985 5.703 -54.691 1.00 53.19 106 LYS A N 1
ATOM 842 C CA . LYS A 1 106 ? 57.838 4.907 -55.143 1.00 53.19 106 LYS A CA 1
ATOM 843 C C . LYS A 1 106 ? 56.899 4.636 -53.964 1.00 53.19 106 LYS A C 1
ATOM 845 O O . LYS A 1 106 ? 56.903 3.561 -53.375 1.00 53.19 106 LYS A O 1
ATOM 850 N N . VAL A 1 107 ? 56.098 5.634 -53.604 1.00 57.88 107 VAL A N 1
ATOM 851 C CA . VAL A 1 107 ? 54.982 5.485 -52.668 1.00 57.88 107 VAL A CA 1
ATOM 852 C C . VAL A 1 107 ? 53.849 4.812 -53.431 1.00 57.88 107 VAL A C 1
ATOM 854 O O . VAL A 1 107 ? 53.284 5.394 -54.355 1.00 57.88 107 VAL A O 1
ATOM 857 N N . THR A 1 108 ? 53.525 3.571 -53.076 1.00 57.94 108 THR A N 1
ATOM 858 C CA . THR A 1 108 ? 52.350 2.884 -53.617 1.00 57.94 108 THR A CA 1
ATOM 859 C C . THR A 1 108 ? 51.090 3.683 -53.251 1.00 57.94 108 THR A C 1
ATOM 861 O O . THR A 1 108 ? 50.827 3.918 -52.066 1.00 57.94 108 THR A O 1
ATOM 864 N N . PRO A 1 109 ? 50.310 4.173 -54.234 1.00 57.25 109 PRO A N 1
ATOM 865 C CA . PRO A 1 109 ? 49.132 4.973 -53.939 1.00 57.25 109 PRO A CA 1
ATOM 866 C C . PRO A 1 109 ? 48.044 4.083 -53.328 1.00 57.25 109 PRO A C 1
ATOM 868 O O . PRO A 1 109 ? 47.684 3.044 -53.879 1.00 57.25 109 PRO A O 1
ATOM 871 N N . LYS A 1 110 ? 47.505 4.500 -52.177 1.00 60.53 110 LYS A N 1
ATOM 872 C CA . LYS A 1 110 ? 46.296 3.894 -51.601 1.00 60.53 110 LYS A CA 1
ATOM 873 C C . LYS A 1 110 ? 45.149 4.050 -52.613 1.00 60.53 110 LYS A C 1
ATOM 875 O O . LYS A 1 110 ? 45.031 5.135 -53.184 1.00 60.53 110 LYS A O 1
ATOM 880 N N . PRO A 1 111 ? 44.306 3.025 -52.832 1.00 54.62 111 PRO A N 1
ATOM 881 C CA . PRO A 1 111 ? 43.242 3.092 -53.826 1.00 54.62 111 PRO A CA 1
ATOM 882 C C . PRO A 1 111 ? 42.249 4.199 -53.450 1.00 54.62 111 PRO A C 1
ATOM 884 O O . PRO A 1 111 ? 41.531 4.108 -52.456 1.00 54.62 111 PRO A O 1
ATOM 887 N N . SER A 1 112 ? 42.240 5.266 -54.242 1.00 52.44 112 SER A N 1
ATOM 888 C CA . SER A 1 112 ? 41.286 6.370 -54.175 1.00 52.44 112 SER A CA 1
ATOM 889 C C . SER A 1 112 ? 40.583 6.450 -55.521 1.00 52.44 112 SER A C 1
ATOM 891 O O . SER A 1 112 ? 41.260 6.435 -56.548 1.00 52.44 112 SER A O 1
ATOM 893 N N . LEU A 1 113 ? 39.250 6.514 -55.514 1.00 50.41 113 LEU A N 1
ATOM 894 C CA . LEU A 1 113 ? 38.457 6.581 -56.738 1.00 50.41 113 LEU A CA 1
ATOM 895 C C . LEU A 1 113 ? 38.753 7.884 -57.495 1.00 50.41 113 LEU A C 1
ATOM 897 O O . LEU A 1 113 ? 38.863 8.966 -56.914 1.00 50.41 113 LEU A O 1
ATOM 901 N N . ILE A 1 114 ? 38.923 7.716 -58.799 1.00 54.06 114 ILE A N 1
ATOM 902 C CA . ILE A 1 114 ? 39.226 8.719 -59.812 1.00 54.06 114 ILE A CA 1
ATOM 903 C C . ILE A 1 114 ? 37.998 9.633 -59.954 1.00 54.06 114 ILE A C 1
ATOM 905 O O . ILE A 1 114 ? 36.921 9.149 -60.270 1.00 54.06 114 ILE A O 1
ATOM 909 N N . GLU A 1 115 ? 38.112 10.910 -59.566 1.00 50.88 115 GLU A N 1
ATOM 910 C CA . GLU A 1 115 ? 38.167 12.059 -60.499 1.00 50.88 115 GLU A CA 1
ATOM 911 C C . GLU A 1 115 ? 37.911 13.421 -59.826 1.00 50.88 115 GLU A C 1
ATOM 913 O O . GLU A 1 115 ? 38.393 14.433 -60.317 1.00 50.88 115 GLU A O 1
ATOM 918 N N . THR A 1 116 ? 37.291 13.509 -58.646 1.00 52.62 116 THR A N 1
ATOM 919 C CA . THR A 1 116 ? 37.209 14.793 -57.917 1.00 52.62 116 THR A CA 1
ATOM 920 C C . THR A 1 116 ? 37.261 14.593 -56.402 1.00 52.62 116 THR A C 1
ATOM 922 O O . THR A 1 116 ? 36.326 14.113 -55.779 1.00 52.62 116 THR A O 1
ATOM 925 N N . LYS A 1 117 ? 38.378 15.029 -55.799 1.00 55.16 117 LYS A N 1
ATOM 926 C CA . LYS A 1 117 ? 38.683 15.036 -54.351 1.00 55.16 117 LYS A CA 1
ATOM 927 C C . LYS A 1 117 ? 38.847 13.636 -53.731 1.00 55.16 117 LYS A C 1
ATOM 929 O O . LYS A 1 117 ? 37.948 12.810 -53.716 1.00 55.16 117 LYS A O 1
ATOM 934 N N . LYS A 1 118 ? 40.028 13.397 -53.147 1.00 53.84 118 LYS A N 1
ATOM 935 C CA . LYS A 1 118 ? 40.416 12.169 -52.430 1.00 53.84 118 LYS A CA 1
ATOM 936 C C . LYS A 1 118 ? 39.558 11.971 -51.170 1.00 53.84 118 LYS A C 1
ATOM 938 O O . LYS A 1 118 ? 40.010 12.255 -50.063 1.00 53.84 118 LYS A O 1
ATOM 943 N N . GLN A 1 119 ? 38.318 11.523 -51.319 1.00 59.69 119 GLN A N 1
ATOM 944 C CA . GLN A 1 119 ? 37.503 11.081 -50.195 1.00 59.69 119 GLN A CA 1
ATOM 945 C C . GLN A 1 119 ? 37.868 9.634 -49.871 1.00 59.69 119 GLN A C 1
ATOM 947 O O . GLN A 1 119 ? 37.896 8.767 -50.744 1.00 59.69 119 GLN A O 1
ATOM 952 N N . LEU A 1 120 ? 38.205 9.386 -48.606 1.00 61.47 120 LEU A N 1
ATOM 953 C CA . LEU A 1 120 ? 38.478 8.051 -48.096 1.00 61.47 120 LEU A CA 1
ATOM 954 C C . LEU A 1 120 ? 37.243 7.173 -48.381 1.00 61.47 120 LEU A C 1
ATOM 956 O O . LEU A 1 120 ? 36.173 7.401 -47.818 1.00 61.47 120 LEU A O 1
ATOM 960 N N . LEU A 1 121 ? 37.385 6.175 -49.261 1.00 66.38 121 LEU A N 1
ATOM 961 C CA . LEU A 1 121 ? 36.285 5.336 -49.777 1.00 66.38 121 LEU A CA 1
ATOM 962 C C . LEU A 1 121 ? 35.611 4.454 -48.715 1.00 66.38 121 LEU A C 1
ATOM 964 O O . LEU A 1 121 ? 34.649 3.736 -48.961 1.00 66.38 121 LEU A O 1
ATOM 968 N N . GLU A 1 122 ? 36.131 4.534 -47.510 1.00 67.94 122 GLU A N 1
ATOM 969 C CA . GLU A 1 122 ? 35.685 3.906 -46.298 1.00 67.94 122 GLU A CA 1
ATOM 970 C C . GLU A 1 122 ? 34.155 3.956 -46.076 1.00 67.94 122 GLU A C 1
ATOM 972 O O . GLU A 1 122 ? 33.575 2.943 -45.703 1.00 67.94 122 GLU A O 1
ATOM 977 N N . ASN A 1 123 ? 33.467 5.072 -46.333 1.00 64.69 123 ASN A N 1
ATOM 978 C CA . ASN A 1 123 ? 32.017 5.194 -46.077 1.00 64.69 123 ASN A CA 1
ATOM 979 C C . ASN A 1 123 ? 31.135 4.990 -47.320 1.00 64.69 123 ASN A C 1
ATOM 981 O O . ASN A 1 123 ? 29.921 5.133 -47.233 1.00 64.69 123 ASN A O 1
ATOM 985 N N . SER A 1 124 ? 31.724 4.647 -48.468 1.00 70.25 124 SER A N 1
ATOM 986 C CA . SER A 1 124 ? 31.013 4.509 -49.752 1.00 70.25 124 SER A CA 1
ATOM 987 C C . SER A 1 124 ? 30.118 3.265 -49.859 1.00 70.25 124 SER A C 1
ATOM 989 O O . SER A 1 124 ? 29.537 3.016 -50.908 1.00 70.25 124 SER A O 1
ATOM 991 N N . GLY A 1 125 ? 30.051 2.433 -48.813 1.00 70.25 125 GLY A N 1
ATOM 992 C CA . GLY A 1 125 ? 29.309 1.168 -48.825 1.00 70.25 125 GLY A CA 1
ATOM 993 C C . GLY A 1 125 ? 29.969 0.042 -49.635 1.00 70.25 125 GLY A C 1
ATOM 994 O O . GLY A 1 125 ? 29.604 -1.114 -49.449 1.00 70.25 125 GLY A O 1
ATOM 995 N N . LEU A 1 126 ? 30.989 0.337 -50.452 1.00 74.12 126 LEU A N 1
ATOM 996 C CA . LEU A 1 126 ? 31.744 -0.657 -51.231 1.00 74.12 126 LEU A CA 1
ATOM 997 C C . LEU A 1 126 ? 32.593 -1.595 -50.355 1.00 74.12 126 LEU A C 1
ATOM 999 O O . LEU A 1 126 ? 32.925 -2.703 -50.770 1.00 74.12 126 LEU A O 1
ATOM 1003 N N . ILE A 1 127 ? 32.952 -1.169 -49.136 1.00 73.56 127 ILE A N 1
ATOM 1004 C CA . ILE A 1 127 ? 33.742 -1.965 -48.190 1.00 73.56 127 ILE A CA 1
ATOM 1005 C C . ILE A 1 127 ? 32.842 -2.405 -47.026 1.00 73.56 127 ILE A C 1
ATOM 1007 O O . ILE A 1 127 ? 32.346 -1.547 -46.289 1.00 73.56 127 ILE A O 1
ATOM 1011 N N . PRO A 1 128 ? 32.673 -3.719 -46.779 1.00 78.44 128 PRO A N 1
ATOM 1012 C CA . PRO A 1 128 ? 31.877 -4.225 -45.665 1.00 78.44 128 PRO A CA 1
ATOM 1013 C C . PRO A 1 128 ? 32.598 -4.008 -44.323 1.00 78.44 128 PRO A C 1
ATOM 1015 O O . PRO A 1 128 ? 33.230 -4.908 -43.765 1.00 78.44 128 PRO A O 1
ATOM 1018 N N . LYS A 1 129 ? 32.498 -2.784 -43.793 1.00 77.62 129 LYS A N 1
ATOM 1019 C CA . LYS A 1 129 ? 33.134 -2.340 -42.542 1.00 77.62 129 LYS A CA 1
ATOM 1020 C C . LYS A 1 129 ? 32.611 -3.066 -41.306 1.00 77.62 129 LYS A C 1
ATOM 1022 O O . LYS A 1 129 ? 33.388 -3.485 -40.454 1.00 77.62 129 LYS A O 1
ATOM 1027 N N . TYR A 1 130 ? 31.290 -3.199 -41.201 1.00 79.62 130 TYR A N 1
ATOM 1028 C CA . TYR A 1 130 ? 30.645 -3.693 -39.984 1.00 79.62 130 TYR A CA 1
ATOM 1029 C C . TYR A 1 130 ? 30.608 -5.222 -39.897 1.00 79.62 130 TYR A C 1
ATOM 1031 O O . TYR A 1 130 ? 30.639 -5.750 -38.791 1.00 79.62 130 TYR A O 1
ATOM 1039 N N . ILE A 1 131 ? 30.626 -5.921 -41.038 1.00 84.31 131 ILE A N 1
ATOM 1040 C CA . ILE A 1 131 ? 30.666 -7.394 -41.102 1.00 84.31 131 ILE A CA 1
ATOM 1041 C C . ILE A 1 131 ? 32.005 -7.922 -40.568 1.00 84.31 131 ILE A C 1
ATOM 1043 O O . ILE A 1 131 ? 32.048 -8.922 -39.863 1.00 84.31 131 ILE A O 1
ATOM 1047 N N . ARG A 1 132 ? 33.110 -7.218 -40.843 1.00 83.06 132 ARG A N 1
ATOM 1048 C CA . ARG A 1 132 ? 34.462 -7.597 -40.394 1.00 83.06 132 ARG A CA 1
ATOM 1049 C C . ARG A 1 132 ? 34.800 -7.115 -38.976 1.00 83.06 132 ARG A C 1
ATOM 1051 O O . ARG A 1 132 ? 35.960 -7.168 -38.565 1.00 83.06 132 ARG A O 1
ATOM 1058 N N . LYS A 1 133 ? 33.824 -6.609 -38.216 1.00 89.31 133 LYS A N 1
ATOM 1059 C CA . LYS A 1 133 ? 34.056 -6.173 -36.834 1.00 89.31 133 LYS A CA 1
ATOM 1060 C C . LYS A 1 133 ? 34.365 -7.394 -35.956 1.00 89.31 133 LYS A C 1
ATOM 1062 O O . LYS A 1 133 ? 33.663 -8.394 -36.013 1.00 89.31 133 LYS A O 1
ATOM 1067 N N . LYS A 1 134 ? 35.374 -7.294 -35.083 1.00 88.56 134 LYS A N 1
ATOM 1068 C CA . LYS A 1 134 ? 35.806 -8.387 -34.176 1.00 88.56 134 LYS A CA 1
ATOM 1069 C C . LYS A 1 134 ? 34.711 -8.879 -33.213 1.00 88.56 134 LYS A C 1
ATOM 1071 O O . LYS A 1 134 ? 34.761 -10.009 -32.721 1.00 88.56 134 LYS A O 1
ATOM 1076 N N . ASP A 1 135 ? 33.736 -8.011 -32.955 1.00 89.56 135 ASP A N 1
ATOM 1077 C CA . ASP A 1 135 ? 32.608 -8.248 -32.052 1.00 89.56 135 ASP A CA 1
ATOM 1078 C C . ASP A 1 135 ? 31.297 -8.496 -32.805 1.00 89.56 135 ASP A C 1
ATOM 1080 O O . ASP A 1 135 ? 30.222 -8.452 -32.208 1.00 89.56 135 ASP A O 1
ATOM 1084 N N . TYR A 1 136 ? 31.362 -8.719 -34.121 1.00 90.50 136 TYR A N 1
ATOM 1085 C CA . TYR A 1 136 ? 30.185 -9.078 -34.901 1.00 90.50 136 TYR A CA 1
ATOM 1086 C C . TYR A 1 136 ? 29.586 -10.386 -34.361 1.00 90.50 136 TYR A C 1
ATOM 1088 O O . TYR A 1 136 ? 30.309 -11.341 -34.079 1.00 90.50 136 TYR A O 1
ATOM 1096 N N . GLY A 1 137 ? 28.270 -10.400 -34.137 1.00 90.44 137 GLY A N 1
ATOM 1097 C CA . GLY A 1 137 ? 27.556 -11.527 -33.524 1.00 90.44 137 GLY A CA 1
ATOM 1098 C C . GLY A 1 137 ? 27.741 -11.692 -32.007 1.00 90.44 137 GLY A C 1
ATOM 1099 O O . GLY A 1 137 ? 27.085 -12.546 -31.417 1.00 90.44 137 GLY A O 1
ATOM 1100 N N . LYS A 1 138 ? 28.582 -10.886 -31.340 1.00 92.88 138 LYS A N 1
ATOM 1101 C CA . LYS A 1 138 ? 28.756 -10.937 -29.877 1.00 92.88 138 LYS A CA 1
ATOM 1102 C C . LYS A 1 138 ? 27.858 -9.917 -29.185 1.00 92.88 138 LYS A C 1
ATOM 1104 O O . LYS A 1 138 ? 27.761 -8.771 -29.616 1.00 92.88 138 LYS A O 1
ATOM 1109 N N . VAL A 1 139 ? 27.258 -10.311 -28.059 1.00 93.56 139 VAL A N 1
ATOM 1110 C CA . VAL A 1 139 ? 26.477 -9.399 -27.209 1.00 93.56 139 VAL A CA 1
ATOM 1111 C C . VAL A 1 139 ? 27.408 -8.332 -26.615 1.00 93.56 139 VAL A C 1
ATOM 1113 O O . VAL A 1 139 ? 28.349 -8.688 -25.896 1.00 93.56 139 VAL A O 1
ATOM 1116 N N . PRO A 1 140 ? 27.158 -7.035 -26.872 1.00 95.00 140 PRO A N 1
ATOM 1117 C CA . PRO A 1 140 ? 27.950 -5.951 -26.308 1.00 95.00 140 PRO A CA 1
ATOM 1118 C C . PRO A 1 140 ? 28.023 -5.986 -24.778 1.00 95.00 140 PRO A C 1
ATOM 1120 O O . PRO A 1 140 ? 27.032 -6.247 -24.096 1.00 95.00 140 PRO A O 1
ATOM 1123 N N . ALA A 1 141 ? 29.190 -5.640 -24.228 1.00 94.31 141 ALA A N 1
ATOM 1124 C CA . ALA A 1 141 ? 29.444 -5.690 -22.786 1.00 94.31 141 ALA A CA 1
ATOM 1125 C C . ALA A 1 141 ? 28.454 -4.852 -21.954 1.00 94.31 141 ALA A C 1
ATOM 1127 O O . ALA A 1 141 ? 28.096 -5.241 -20.845 1.00 94.31 141 ALA A O 1
ATOM 1128 N N . TYR A 1 142 ? 27.979 -3.723 -22.487 1.00 94.88 142 TYR A N 1
ATOM 1129 C CA . TYR A 1 142 ? 27.033 -2.860 -21.779 1.00 94.88 142 TYR A CA 1
ATOM 1130 C C . TYR A 1 142 ? 25.652 -3.509 -21.595 1.00 94.88 142 TYR A C 1
ATOM 1132 O O . TYR A 1 142 ? 25.000 -3.247 -20.589 1.00 94.88 142 TYR A O 1
ATOM 1140 N N . LEU A 1 143 ? 25.217 -4.376 -22.521 1.00 96.19 143 LEU A N 1
ATOM 1141 C CA . LEU A 1 143 ? 23.945 -5.092 -22.382 1.00 96.19 143 LEU A CA 1
ATOM 1142 C C . LEU A 1 143 ? 24.020 -6.117 -21.253 1.00 96.19 143 LEU A C 1
ATOM 1144 O O . LEU A 1 143 ? 23.088 -6.197 -20.465 1.00 96.19 143 LEU A O 1
ATOM 1148 N N . LYS A 1 144 ? 25.153 -6.819 -21.117 1.00 95.44 144 LYS A N 1
ATOM 1149 C CA . LYS A 1 144 ? 25.386 -7.754 -20.004 1.00 95.44 144 LYS A CA 1
ATOM 1150 C C . LYS A 1 144 ? 25.343 -7.045 -18.648 1.00 95.44 144 LYS A C 1
ATOM 1152 O O . LYS A 1 144 ? 24.614 -7.456 -17.753 1.00 95.44 144 LYS A O 1
ATOM 1157 N N . ARG A 1 145 ? 26.037 -5.905 -18.536 1.00 96.25 145 ARG A N 1
ATOM 1158 C CA . ARG A 1 145 ? 26.005 -5.067 -17.323 1.00 96.25 145 ARG A CA 1
ATOM 1159 C C . ARG A 1 145 ? 24.591 -4.598 -16.984 1.00 96.25 145 ARG A C 1
ATOM 1161 O O . ARG A 1 145 ? 24.219 -4.556 -15.818 1.00 96.25 145 ARG A O 1
ATOM 1168 N N . ARG A 1 146 ? 23.801 -4.243 -18.001 1.00 97.25 146 ARG A N 1
ATOM 1169 C CA . ARG A 1 146 ? 22.407 -3.833 -17.819 1.00 97.25 146 ARG A CA 1
ATOM 1170 C C . ARG A 1 146 ? 21.542 -4.986 -17.313 1.00 97.25 146 ARG A C 1
ATOM 1172 O O . ARG A 1 146 ? 20.806 -4.786 -16.356 1.00 97.25 146 ARG A O 1
ATOM 1179 N N . THR A 1 147 ? 21.656 -6.176 -17.902 1.00 97.00 147 THR A N 1
ATOM 1180 C CA . THR A 1 147 ? 20.888 -7.349 -17.458 1.00 97.00 147 THR A CA 1
ATOM 1181 C C . THR A 1 147 ? 21.253 -7.767 -16.037 1.00 97.00 147 THR A C 1
ATOM 1183 O O . THR A 1 147 ? 20.362 -8.058 -15.248 1.00 97.00 147 THR A O 1
ATOM 1186 N N . GLU A 1 148 ? 22.540 -7.737 -15.682 1.00 97.19 148 GLU A N 1
ATOM 1187 C CA . GLU A 1 148 ? 23.013 -8.022 -14.318 1.00 97.19 148 GLU A CA 1
ATOM 1188 C C . GLU A 1 148 ? 22.468 -6.998 -13.311 1.00 97.19 148 GLU A C 1
ATOM 1190 O O . GLU A 1 148 ? 21.985 -7.367 -12.243 1.00 97.19 148 GLU A O 1
ATOM 1195 N N . ALA A 1 149 ? 22.482 -5.708 -13.661 1.00 96.00 149 ALA A N 1
ATOM 1196 C CA . ALA A 1 149 ? 21.924 -4.657 -12.814 1.00 96.00 149 ALA A CA 1
ATOM 1197 C C . ALA A 1 149 ? 20.403 -4.799 -12.630 1.00 96.00 149 ALA A C 1
ATOM 1199 O O . ALA A 1 149 ? 19.900 -4.616 -11.523 1.00 96.00 149 ALA A O 1
ATOM 1200 N N . GLU A 1 150 ? 19.671 -5.147 -13.691 1.00 96.31 150 GLU A N 1
ATOM 1201 C CA . GLU A 1 150 ? 18.227 -5.400 -13.634 1.00 96.31 150 GLU A CA 1
ATOM 1202 C C . GLU A 1 150 ? 17.898 -6.630 -12.768 1.00 96.31 150 GLU A C 1
ATOM 1204 O O . GLU A 1 150 ? 16.965 -6.574 -11.965 1.00 96.31 150 GLU A O 1
ATOM 1209 N N . GLN A 1 151 ? 18.685 -7.708 -12.871 1.00 96.88 151 GLN A N 1
ATOM 1210 C CA . GLN A 1 151 ? 18.548 -8.900 -12.023 1.00 96.88 151 GLN A CA 1
ATOM 1211 C C . GLN A 1 151 ? 18.806 -8.577 -10.553 1.00 96.88 151 GLN A C 1
ATOM 1213 O O . GLN A 1 151 ? 17.957 -8.857 -9.711 1.00 96.88 151 GLN A O 1
ATOM 1218 N N . LYS A 1 152 ? 19.911 -7.892 -10.251 1.00 97.31 152 LYS A N 1
ATOM 1219 C CA . LYS A 1 152 ? 20.239 -7.487 -8.882 1.00 97.31 152 LYS A CA 1
ATOM 1220 C C . LYS A 1 152 ? 19.160 -6.585 -8.276 1.00 97.31 152 LYS A C 1
ATOM 1222 O O . LYS A 1 152 ? 18.712 -6.813 -7.158 1.00 97.31 152 LYS A O 1
ATOM 1227 N N . ALA A 1 153 ? 18.677 -5.598 -9.033 1.00 95.25 153 ALA A N 1
ATOM 1228 C CA . ALA A 1 153 ? 17.599 -4.720 -8.579 1.00 95.25 153 ALA A CA 1
ATOM 1229 C C . ALA A 1 153 ? 16.286 -5.483 -8.329 1.00 95.25 153 ALA A C 1
ATOM 1231 O O . ALA A 1 153 ? 15.504 -5.111 -7.452 1.00 95.25 153 ALA A O 1
ATOM 1232 N N . ARG A 1 154 ? 16.017 -6.544 -9.098 1.00 95.69 154 ARG A N 1
ATOM 1233 C CA . ARG A 1 154 ? 14.868 -7.424 -8.873 1.00 95.69 154 ARG A CA 1
ATOM 1234 C C . ARG A 1 154 ? 15.032 -8.239 -7.592 1.00 95.69 154 ARG A C 1
ATOM 1236 O O . ARG A 1 154 ? 14.107 -8.264 -6.786 1.00 95.69 154 ARG A O 1
ATOM 1243 N N . GLU A 1 155 ? 16.194 -8.846 -7.390 1.00 96.50 155 GLU A N 1
ATOM 1244 C CA . GLU A 1 155 ? 16.514 -9.621 -6.187 1.00 96.50 155 GLU A CA 1
ATOM 1245 C C . GLU A 1 155 ? 16.396 -8.766 -4.921 1.00 96.50 155 GLU A C 1
ATOM 1247 O O . GLU A 1 155 ? 15.716 -9.165 -3.978 1.00 96.50 155 GLU A O 1
ATOM 1252 N N . GLU A 1 156 ? 16.945 -7.548 -4.931 1.00 94.75 156 GLU A N 1
ATOM 1253 C CA . GLU A 1 156 ? 16.847 -6.594 -3.818 1.00 94.75 156 GLU A CA 1
ATOM 1254 C C . GLU A 1 156 ? 15.385 -6.237 -3.487 1.00 94.75 156 GLU A C 1
ATOM 1256 O O . GLU A 1 156 ? 14.997 -6.173 -2.317 1.00 94.75 156 GLU A O 1
ATOM 1261 N N . ARG A 1 157 ? 14.534 -6.051 -4.508 1.00 92.38 157 ARG A N 1
ATOM 1262 C CA . ARG A 1 157 ? 13.091 -5.812 -4.315 1.00 92.38 157 ARG A CA 1
ATOM 1263 C C . ARG A 1 157 ? 12.391 -7.030 -3.724 1.00 92.38 157 ARG A C 1
ATOM 1265 O O . ARG A 1 157 ? 11.613 -6.890 -2.781 1.00 92.38 157 ARG A O 1
ATOM 1272 N N . GLU A 1 158 ? 12.664 -8.218 -4.255 1.00 95.06 158 GLU A N 1
ATOM 1273 C CA . GLU A 1 158 ? 12.080 -9.469 -3.768 1.00 95.06 158 GLU A CA 1
ATOM 1274 C C . GLU A 1 158 ? 12.529 -9.775 -2.328 1.00 95.06 158 GLU A C 1
ATOM 1276 O O . GLU A 1 158 ? 11.736 -10.245 -1.508 1.00 95.06 158 GLU A O 1
ATOM 1281 N N . GLU A 1 159 ? 13.780 -9.482 -1.972 1.00 95.25 159 GLU A N 1
ATOM 1282 C CA . GLU A 1 159 ? 14.293 -9.551 -0.601 1.00 95.25 159 GLU A CA 1
ATOM 1283 C C . GLU A 1 159 ? 13.595 -8.568 0.330 1.00 95.25 159 GLU A C 1
ATOM 1285 O O . GLU A 1 159 ? 13.090 -8.975 1.382 1.00 95.25 159 GLU A O 1
ATOM 1290 N N . TYR A 1 160 ? 13.497 -7.301 -0.071 1.00 88.19 160 TYR A N 1
ATOM 1291 C CA . TYR A 1 160 ? 12.789 -6.282 0.693 1.00 88.19 160 TYR A CA 1
ATOM 1292 C C . TYR A 1 160 ? 11.333 -6.687 0.949 1.00 88.19 160 TYR A C 1
ATOM 1294 O O . TYR A 1 160 ? 10.868 -6.672 2.092 1.00 88.19 160 TYR A O 1
ATOM 1302 N N . GLU A 1 161 ? 10.618 -7.145 -0.080 1.00 86.62 161 GLU A N 1
ATOM 1303 C CA . GLU A 1 161 ? 9.253 -7.641 0.074 1.00 86.62 161 GLU A CA 1
ATOM 1304 C C . GLU A 1 161 ? 9.162 -8.837 1.024 1.00 86.62 161 GLU A C 1
ATOM 1306 O O . GLU A 1 161 ? 8.236 -8.903 1.839 1.00 86.62 161 GLU A O 1
ATOM 1311 N N . ARG A 1 162 ? 10.103 -9.787 0.943 1.00 87.38 162 ARG A N 1
ATOM 1312 C CA . ARG A 1 162 ? 10.158 -10.944 1.850 1.00 87.38 162 ARG A CA 1
ATOM 1313 C C . ARG A 1 162 ? 10.346 -10.501 3.299 1.00 87.38 162 ARG A C 1
ATOM 1315 O O . ARG A 1 162 ? 9.629 -10.992 4.175 1.00 87.38 162 ARG A O 1
ATOM 1322 N N . VAL A 1 163 ? 11.266 -9.574 3.562 1.00 86.75 163 VAL A N 1
ATOM 1323 C CA . VAL A 1 163 ? 11.519 -9.033 4.908 1.00 86.75 163 VAL A CA 1
ATOM 1324 C C . VAL A 1 163 ? 10.291 -8.289 5.427 1.00 86.75 163 VAL A C 1
ATOM 1326 O O . VAL A 1 163 ? 9.815 -8.581 6.524 1.00 86.75 163 VAL A O 1
ATOM 1329 N N . VAL A 1 164 ? 9.706 -7.399 4.623 1.00 83.94 164 VAL A N 1
ATOM 1330 C CA . VAL A 1 164 ? 8.511 -6.634 5.000 1.00 83.94 164 VAL A CA 1
ATOM 1331 C C . VAL A 1 164 ? 7.320 -7.554 5.283 1.00 83.94 164 VAL A C 1
ATOM 1333 O O . VAL A 1 164 ? 6.618 -7.349 6.273 1.00 83.94 164 VAL A O 1
ATOM 1336 N N . LYS A 1 165 ? 7.092 -8.594 4.470 1.00 84.00 165 LYS A N 1
ATOM 1337 C CA . LYS A 1 165 ? 6.032 -9.595 4.709 1.00 84.00 165 LYS A CA 1
ATOM 1338 C C . LYS A 1 165 ? 6.238 -10.320 6.044 1.00 84.00 165 LYS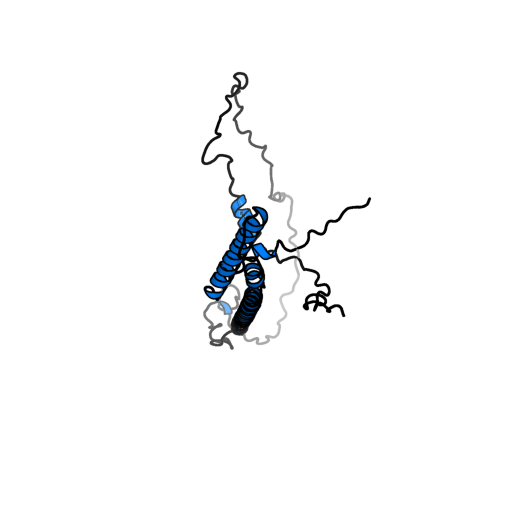 A C 1
ATOM 1340 O O . LYS A 1 165 ? 5.290 -10.433 6.821 1.00 84.00 165 LYS A O 1
ATOM 1345 N N . LYS A 1 166 ? 7.470 -10.753 6.348 1.00 80.88 166 LYS A N 1
ATOM 1346 C CA . LYS A 1 166 ? 7.810 -11.390 7.635 1.00 80.88 166 LYS A CA 1
ATOM 1347 C C . LYS A 1 166 ? 7.573 -10.449 8.819 1.00 80.88 166 LYS A C 1
ATOM 1349 O O . LYS A 1 166 ? 6.917 -10.846 9.779 1.00 80.88 166 LYS A O 1
ATOM 1354 N N . LEU A 1 167 ? 8.053 -9.206 8.741 1.00 79.69 167 LEU A N 1
ATOM 1355 C CA . LEU A 1 167 ? 7.878 -8.206 9.800 1.00 79.69 167 LEU A CA 1
ATOM 1356 C C . LEU A 1 167 ? 6.400 -7.875 10.042 1.00 79.69 167 LEU A C 1
ATOM 1358 O O . LEU A 1 167 ? 5.968 -7.827 11.192 1.00 79.69 167 LEU A O 1
ATOM 1362 N N . LYS A 1 168 ? 5.603 -7.718 8.977 1.00 81.81 168 LYS A N 1
ATOM 1363 C CA . LYS A 1 168 ? 4.147 -7.517 9.076 1.00 81.81 168 LYS A CA 1
ATOM 1364 C C . LYS A 1 168 ? 3.470 -8.678 9.799 1.00 81.81 168 LYS A C 1
ATOM 1366 O O . LYS A 1 168 ? 2.679 -8.448 10.709 1.00 81.81 168 LYS A O 1
ATOM 1371 N N . PHE A 1 169 ? 3.815 -9.913 9.437 1.00 82.50 169 PHE A N 1
ATOM 1372 C CA . PHE A 1 169 ? 3.264 -11.105 10.079 1.00 82.50 169 PHE A CA 1
ATOM 1373 C C . PHE A 1 169 ? 3.612 -11.174 11.574 1.00 82.50 169 PHE A C 1
ATOM 1375 O O . PHE A 1 169 ? 2.732 -11.391 12.406 1.00 82.50 169 PHE A O 1
ATOM 1382 N N . LEU A 1 170 ? 4.879 -10.929 11.923 1.00 84.19 170 LEU A N 1
ATOM 1383 C CA . LEU A 1 170 ? 5.346 -10.865 13.313 1.00 84.19 170 LEU A CA 1
ATOM 1384 C C . LEU A 1 170 ? 4.616 -9.778 14.115 1.00 84.19 170 LEU A C 1
ATOM 1386 O O . LEU A 1 170 ? 4.204 -10.028 15.249 1.00 84.19 170 LEU A O 1
ATOM 1390 N N . CYS A 1 171 ? 4.416 -8.600 13.520 1.00 83.25 171 CYS A N 1
ATOM 1391 C CA . CYS A 1 171 ? 3.715 -7.484 14.150 1.00 83.25 171 CYS A CA 1
ATOM 1392 C C . CYS A 1 171 ? 2.252 -7.834 14.456 1.00 83.25 171 CYS A C 1
ATOM 1394 O O . CYS A 1 171 ? 1.821 -7.720 15.605 1.00 83.25 171 CYS A O 1
ATOM 1396 N N . VAL A 1 172 ? 1.510 -8.350 13.467 1.00 86.62 172 VAL A N 1
ATOM 1397 C CA . VAL A 1 172 ? 0.112 -8.780 13.652 1.00 86.62 172 VAL A CA 1
ATOM 1398 C C . VAL A 1 172 ? 0.017 -9.873 14.717 1.00 86.62 172 VAL A C 1
ATOM 1400 O O . VAL A 1 172 ? -0.833 -9.796 15.603 1.00 86.62 172 VAL A O 1
ATOM 1403 N N . PHE A 1 173 ? 0.920 -10.858 14.691 1.00 87.25 173 PHE A N 1
ATOM 1404 C CA . PHE A 1 173 ? 0.948 -11.932 15.683 1.00 87.25 173 PHE A CA 1
ATOM 1405 C C . PHE A 1 173 ? 1.161 -11.408 17.110 1.00 87.25 173 PHE A C 1
ATOM 1407 O O . PHE A 1 173 ? 0.438 -11.795 18.034 1.00 87.25 173 PHE A O 1
ATOM 1414 N N . PHE A 1 174 ? 2.129 -10.508 17.306 1.00 88.62 174 PHE A N 1
ATOM 1415 C CA . PHE A 1 174 ? 2.391 -9.913 18.615 1.00 88.62 174 PHE A CA 1
ATOM 1416 C C . PHE A 1 174 ? 1.210 -9.064 19.096 1.00 88.62 174 PHE A C 1
ATOM 1418 O O . PHE A 1 174 ? 0.796 -9.184 20.252 1.00 88.62 174 PHE A O 1
ATOM 1425 N N . PHE A 1 175 ? 0.624 -8.260 18.206 1.00 89.44 175 PHE A N 1
ATOM 1426 C CA . PHE A 1 175 ? -0.516 -7.407 18.524 1.00 89.44 175 PHE A CA 1
ATOM 1427 C C . PHE A 1 175 ? -1.749 -8.227 18.917 1.00 89.44 175 PHE A C 1
ATOM 1429 O O . PHE A 1 175 ? -2.366 -7.972 19.950 1.00 89.44 175 PHE A O 1
ATOM 1436 N N . LEU A 1 176 ? -2.051 -9.289 18.170 1.00 90.88 176 LEU A N 1
ATOM 1437 C CA . LEU A 1 176 ? -3.138 -10.217 18.474 1.00 90.88 176 LEU A CA 1
ATOM 1438 C C . LEU A 1 176 ? -2.915 -10.921 19.821 1.00 90.88 176 LEU A C 1
ATOM 1440 O O . LEU A 1 176 ? -3.829 -10.996 20.645 1.00 90.88 176 LEU A O 1
ATOM 1444 N N . LYS A 1 177 ? -1.684 -11.370 20.102 1.00 92.00 177 LYS A N 1
ATOM 1445 C CA . LYS A 1 177 ? -1.318 -11.935 21.411 1.00 92.00 177 LYS A CA 1
ATOM 1446 C C . LYS A 1 177 ? -1.506 -10.918 22.540 1.00 92.00 177 LYS A C 1
ATOM 1448 O O . LYS A 1 177 ? -1.938 -11.296 23.629 1.00 92.00 177 LYS A O 1
ATOM 1453 N N . MET A 1 178 ? -1.196 -9.645 22.300 1.00 92.00 178 MET A N 1
ATOM 1454 C CA . MET A 1 178 ? -1.437 -8.562 23.253 1.00 92.00 178 MET A CA 1
ATOM 1455 C C . MET A 1 178 ? -2.928 -8.308 23.487 1.00 92.00 178 MET A C 1
ATOM 1457 O O . MET A 1 178 ? -3.339 -8.211 24.643 1.00 92.00 178 MET A O 1
ATOM 1461 N N . LEU A 1 179 ? -3.741 -8.240 22.427 1.00 92.50 179 LEU A N 1
ATOM 1462 C CA . LEU A 1 179 ? -5.189 -8.042 22.532 1.00 92.50 179 LEU A CA 1
ATOM 1463 C C . LEU A 1 179 ? -5.856 -9.169 23.323 1.00 92.50 179 LEU A C 1
ATOM 1465 O O . LEU A 1 179 ? -6.588 -8.888 24.269 1.00 92.50 179 LEU A O 1
ATOM 1469 N N . LYS A 1 180 ? -5.527 -10.430 23.018 1.00 91.94 180 LYS A N 1
ATOM 1470 C CA . LYS A 1 180 ? -6.065 -11.603 23.732 1.00 91.94 180 LYS A CA 1
ATOM 1471 C C . LYS A 1 180 ? -5.691 -11.638 25.217 1.00 91.94 180 LYS A C 1
ATOM 1473 O O . LYS A 1 180 ? -6.418 -12.206 26.021 1.00 91.94 180 LYS A O 1
ATOM 1478 N N . LYS A 1 181 ? -4.568 -11.025 25.602 1.00 90.88 181 LYS A N 1
ATOM 1479 C CA . LYS A 1 181 ? -4.119 -10.935 27.003 1.00 90.88 181 LYS A CA 1
ATOM 1480 C C . LYS A 1 181 ? -4.758 -9.785 27.789 1.00 90.88 181 LYS A C 1
ATOM 1482 O O . LYS A 1 181 ? -4.498 -9.664 28.991 1.00 90.88 181 LYS A O 1
ATOM 1487 N N . LYS A 1 182 ? -5.550 -8.911 27.159 1.00 88.44 182 LYS A N 1
ATOM 1488 C CA . LYS A 1 182 ? -6.189 -7.791 27.863 1.00 88.44 182 LYS A CA 1
ATOM 1489 C C . LYS A 1 182 ? -7.168 -8.317 28.917 1.00 88.44 182 LYS A C 1
ATOM 1491 O O . LYS A 1 182 ? -8.064 -9.097 28.634 1.00 88.44 182 LYS A O 1
ATOM 1496 N N . LYS A 1 183 ? -7.042 -7.820 30.150 1.00 86.69 183 LYS A N 1
ATOM 1497 C CA . LYS A 1 183 ? -7.843 -8.248 31.313 1.00 86.69 183 LYS A CA 1
ATOM 1498 C C . LYS A 1 183 ? -9.232 -7.588 31.396 1.00 86.69 183 LYS A C 1
ATOM 1500 O O . LYS A 1 183 ? -9.752 -7.416 32.496 1.00 86.69 183 LYS A O 1
ATOM 1505 N N . VAL A 1 184 ? -9.813 -7.147 30.275 1.00 87.50 184 VAL A N 1
ATOM 1506 C CA . VAL A 1 184 ? -11.137 -6.485 30.281 1.00 87.50 184 VAL A CA 1
ATOM 1507 C C . VAL A 1 184 ? -12.218 -7.477 30.699 1.00 87.50 184 VAL A C 1
ATOM 1509 O O . VAL A 1 184 ? -13.039 -7.144 31.547 1.00 87.50 184 VAL A O 1
ATOM 1512 N N . HIS A 1 185 ? -12.127 -8.718 30.218 1.00 89.88 185 HIS A N 1
ATOM 1513 C CA . HIS A 1 185 ? -13.045 -9.787 30.597 1.00 89.88 185 HIS A CA 1
ATOM 1514 C C . HIS A 1 185 ? -13.052 -10.036 32.110 1.00 89.88 185 HIS A C 1
ATOM 1516 O O . HIS A 1 185 ? -14.110 -10.051 32.727 1.00 89.88 185 HIS A O 1
ATOM 1522 N N . ASN A 1 186 ? -11.871 -10.104 32.735 1.00 90.44 186 ASN A N 1
ATOM 1523 C CA . ASN A 1 186 ? -11.762 -10.262 34.186 1.00 90.44 186 ASN A CA 1
ATOM 1524 C C . ASN A 1 186 ? -12.470 -9.115 34.920 1.00 90.44 186 ASN A C 1
ATOM 1526 O O . ASN A 1 186 ? -13.190 -9.352 35.877 1.00 90.44 186 ASN A O 1
ATOM 1530 N N . LYS A 1 187 ? -12.306 -7.868 34.457 1.00 89.31 187 LYS A N 1
ATOM 1531 C CA . LYS A 1 187 ? -12.975 -6.702 35.059 1.00 89.31 187 LYS A CA 1
ATOM 1532 C C . LYS A 1 187 ? -14.486 -6.719 34.880 1.00 89.31 187 LYS A C 1
ATOM 1534 O O . LYS A 1 187 ? -15.176 -6.221 35.755 1.00 89.31 187 LYS A O 1
ATOM 1539 N N . TYR A 1 188 ? -14.974 -7.271 33.774 1.00 90.56 188 TYR A N 1
ATOM 1540 C CA . TYR A 1 188 ? -16.400 -7.460 33.521 1.00 90.56 188 TYR A CA 1
ATOM 1541 C C . TYR A 1 188 ? -17.015 -8.577 34.378 1.00 90.56 188 TYR A C 1
ATOM 1543 O O . TYR A 1 188 ? -18.204 -8.522 34.663 1.00 90.56 188 TYR A O 1
ATOM 1551 N N . GLN A 1 189 ? -16.222 -9.553 34.831 1.00 88.75 189 GLN A N 1
ATOM 1552 C CA . GLN A 1 189 ? -16.681 -10.617 35.736 1.00 88.75 189 GLN A CA 1
ATOM 1553 C C . GLN A 1 189 ? -16.732 -10.202 37.218 1.00 88.75 189 GLN A C 1
ATOM 1555 O O . GLN A 1 189 ? -17.477 -10.793 37.989 1.00 88.75 189 GLN A O 1
ATOM 1560 N N . ILE A 1 190 ? -15.940 -9.204 37.628 1.00 86.88 190 ILE A N 1
ATOM 1561 C CA . ILE A 1 190 ? -15.874 -8.701 39.015 1.00 86.88 190 ILE A CA 1
ATOM 1562 C C . ILE A 1 190 ? -17.168 -8.029 39.545 1.00 86.88 190 ILE A C 1
ATOM 1564 O O . ILE A 1 190 ? -17.392 -8.115 40.756 1.00 86.88 190 ILE A O 1
ATOM 1568 N N . PRO A 1 191 ? -18.008 -7.324 38.754 1.00 83.06 191 PRO A N 1
ATOM 1569 C CA . PRO A 1 191 ? -19.160 -6.602 39.279 1.00 83.06 191 PRO A CA 1
ATOM 1570 C C . PRO A 1 191 ? -20.151 -7.538 39.973 1.00 83.06 191 PRO A C 1
ATOM 1572 O O . PRO A 1 191 ? -20.459 -8.624 39.490 1.00 83.06 191 PRO A O 1
ATOM 1575 N N . ALA A 1 192 ? -20.687 -7.080 41.104 1.00 78.75 192 ALA A N 1
ATOM 1576 C CA . ALA A 1 192 ? -21.696 -7.816 41.851 1.00 78.75 192 ALA A CA 1
ATOM 1577 C C . ALA A 1 192 ? -22.967 -8.038 41.014 1.00 78.75 192 ALA A C 1
ATOM 1579 O O . ALA A 1 192 ? -23.362 -7.177 40.227 1.00 78.75 192 ALA A O 1
ATOM 1580 N N . TYR A 1 193 ? -23.653 -9.157 41.268 1.00 78.69 193 TYR A N 1
ATOM 1581 C CA . TYR A 1 193 ? -24.921 -9.510 40.617 1.00 78.69 193 TYR A CA 1
ATOM 1582 C C . TYR A 1 193 ? -25.975 -8.390 40.711 1.00 78.69 193 TYR A C 1
ATOM 1584 O O . TYR A 1 193 ? -26.733 -8.153 39.773 1.00 78.69 193 TYR A O 1
ATOM 1592 N N . LEU A 1 194 ? -25.991 -7.655 41.830 1.00 82.56 194 LEU A N 1
ATOM 1593 C CA . LEU A 1 194 ? -26.919 -6.552 42.060 1.00 82.56 194 LEU A CA 1
ATOM 1594 C C . LEU A 1 194 ? -26.378 -5.220 41.498 1.00 82.56 194 LEU A C 1
ATOM 1596 O O . LEU A 1 194 ? -25.502 -4.575 42.085 1.00 82.56 194 LEU A O 1
ATOM 1600 N N . ILE A 1 195 ? -26.955 -4.771 40.381 1.00 85.25 195 ILE A N 1
ATOM 1601 C CA . ILE A 1 195 ? -26.557 -3.556 39.643 1.00 85.25 195 ILE A CA 1
ATOM 1602 C C . ILE A 1 195 ? -27.665 -2.496 39.740 1.00 85.25 195 ILE A C 1
ATOM 1604 O O . ILE A 1 195 ? -28.261 -2.071 38.750 1.00 85.25 195 ILE A O 1
ATOM 1608 N N . ASN A 1 196 ? -27.981 -2.085 40.967 1.00 88.06 196 ASN A N 1
ATOM 1609 C CA . ASN A 1 196 ? -29.147 -1.231 41.220 1.00 88.06 196 ASN A CA 1
ATOM 1610 C C . ASN A 1 196 ? -28.851 0.264 41.038 1.00 88.06 196 ASN A C 1
ATOM 1612 O O . ASN A 1 196 ? -29.722 1.014 40.601 1.00 88.06 196 ASN A O 1
ATOM 1616 N N . THR A 1 197 ? -27.622 0.705 41.321 1.00 92.25 197 THR A N 1
ATOM 1617 C CA . THR A 1 197 ? -27.238 2.117 41.200 1.00 92.25 197 THR A CA 1
ATOM 1618 C C . THR A 1 197 ? -26.922 2.491 39.751 1.00 92.25 197 THR A C 1
ATOM 1620 O O . THR A 1 197 ? -26.310 1.721 39.008 1.00 92.25 197 THR A O 1
ATOM 1623 N N . GLY A 1 198 ? -27.303 3.705 39.341 1.00 92.75 198 GLY A N 1
ATOM 1624 C CA . GLY A 1 198 ? -27.064 4.196 37.977 1.00 92.75 198 GLY A CA 1
ATOM 1625 C C . GLY A 1 198 ? -25.583 4.209 37.577 1.00 92.75 198 GLY A C 1
ATOM 1626 O O . GLY A 1 198 ? -25.262 3.950 36.422 1.00 92.75 198 GLY A O 1
ATOM 1627 N N . THR A 1 199 ? -24.673 4.433 38.527 1.00 89.75 199 THR A N 1
ATOM 1628 C CA . THR A 1 199 ? -23.218 4.367 38.306 1.00 89.75 199 THR A CA 1
ATOM 1629 C C . THR A 1 199 ? -22.761 2.967 37.905 1.00 89.75 199 THR A C 1
ATOM 1631 O O . THR A 1 199 ? -22.137 2.813 36.860 1.00 89.75 199 THR A O 1
ATOM 1634 N N . LYS A 1 200 ? -23.168 1.935 38.654 1.00 89.75 200 LYS A N 1
ATOM 1635 C CA . LYS A 1 200 ? -22.836 0.532 38.356 1.00 89.75 200 LYS A CA 1
ATOM 1636 C C . LYS A 1 200 ? -23.404 0.086 37.006 1.00 89.75 200 LYS A C 1
ATOM 1638 O O . LYS A 1 200 ? -22.753 -0.660 36.281 1.00 89.75 200 LYS A O 1
ATOM 1643 N N . LYS A 1 201 ? -24.598 0.572 36.640 1.00 92.06 201 LYS A N 1
ATOM 1644 C CA . LYS A 1 201 ? -25.193 0.318 35.315 1.00 92.06 201 LYS A CA 1
ATOM 1645 C C . LYS A 1 201 ? -24.342 0.919 34.195 1.00 92.06 201 LYS A C 1
ATOM 1647 O O . LYS A 1 201 ? -24.034 0.223 33.234 1.00 92.06 201 LYS A O 1
ATOM 1652 N N . LYS A 1 202 ? -23.920 2.180 34.337 1.00 92.94 202 LYS A N 1
ATOM 1653 C CA . LYS A 1 202 ? -23.050 2.858 33.359 1.00 92.94 202 LYS A CA 1
ATOM 1654 C C . LYS A 1 202 ? -21.691 2.173 33.224 1.00 92.94 202 LYS A C 1
ATOM 1656 O O . LYS A 1 202 ? -21.228 1.958 32.111 1.00 92.94 202 LYS A O 1
ATOM 1661 N N . GLU A 1 203 ? -21.072 1.794 34.340 1.00 91.81 203 GLU A N 1
ATOM 1662 C CA . GLU A 1 203 ? -19.799 1.063 34.338 1.00 91.81 203 GLU A CA 1
ATOM 1663 C C . GLU A 1 203 ? -19.911 -0.289 33.627 1.00 91.81 203 GLU A C 1
ATOM 1665 O O . GLU A 1 203 ? -19.019 -0.647 32.858 1.00 91.81 203 GLU A O 1
ATOM 1670 N N . LYS A 1 204 ? -21.017 -1.016 33.834 1.00 91.75 204 LYS A N 1
ATOM 1671 C CA . LYS A 1 204 ? -21.288 -2.267 33.120 1.00 91.75 204 LYS A CA 1
ATOM 1672 C C . LYS A 1 204 ? -21.400 -2.041 31.612 1.00 91.75 204 LYS A C 1
ATOM 1674 O O . LYS A 1 204 ? -20.676 -2.694 30.869 1.00 91.75 204 LYS A O 1
ATOM 1679 N N . ILE A 1 205 ? -22.230 -1.090 31.180 1.00 93.56 205 ILE A N 1
ATOM 1680 C CA . ILE A 1 205 ? -22.404 -0.754 29.755 1.00 93.56 205 ILE A CA 1
ATOM 1681 C C . ILE A 1 205 ? -21.052 -0.398 29.120 1.00 93.56 205 ILE A C 1
ATOM 1683 O O . ILE A 1 205 ? -20.689 -0.916 28.070 1.00 93.56 205 ILE A O 1
ATOM 1687 N N . PHE A 1 206 ? -20.242 0.409 29.803 1.00 94.38 206 PHE A N 1
ATOM 1688 C CA . PHE A 1 206 ? -18.909 0.775 29.329 1.00 94.38 206 PHE A CA 1
ATOM 1689 C C . PHE A 1 206 ? -17.952 -0.423 29.200 1.00 94.38 206 PHE A C 1
ATOM 1691 O O . PHE A 1 206 ? -17.137 -0.487 28.275 1.00 94.38 206 PHE A O 1
ATOM 1698 N N . LEU A 1 207 ? -18.014 -1.382 30.129 1.00 94.31 207 LEU A N 1
ATOM 1699 C CA . LEU A 1 207 ? -17.231 -2.615 30.035 1.00 94.31 207 LEU A CA 1
ATOM 1700 C C . LEU A 1 207 ? -17.709 -3.503 28.876 1.00 94.31 207 LEU A C 1
ATOM 1702 O O . LEU A 1 207 ? -16.864 -4.087 28.199 1.00 94.31 207 LEU A O 1
ATOM 1706 N N . GLU A 1 208 ? -19.015 -3.567 28.610 1.00 93.81 208 GLU A N 1
ATOM 1707 C CA . GLU A 1 208 ? -19.596 -4.283 27.463 1.00 93.81 208 GLU A CA 1
ATOM 1708 C C . GLU A 1 208 ? -19.165 -3.657 26.132 1.00 93.81 208 GLU A C 1
ATOM 1710 O O . GLU A 1 208 ? -18.699 -4.359 25.234 1.00 93.81 208 GLU A O 1
ATOM 1715 N N . GLU A 1 209 ? -19.210 -2.330 26.014 1.00 95.88 209 GLU A N 1
ATOM 1716 C CA . GLU A 1 209 ? -18.701 -1.611 24.841 1.00 95.88 209 GLU A CA 1
ATOM 1717 C C . GLU A 1 209 ? -17.219 -1.914 24.600 1.00 95.88 209 GLU A C 1
ATOM 1719 O O . GLU A 1 209 ? -16.814 -2.230 23.482 1.00 95.88 209 GLU A O 1
ATOM 1724 N N . LYS A 1 210 ? -16.401 -1.912 25.657 1.00 94.88 210 LYS A N 1
ATOM 1725 C CA . LYS A 1 210 ? -14.985 -2.290 25.547 1.00 94.88 210 LYS A CA 1
ATOM 1726 C C . LYS A 1 210 ? -14.786 -3.749 25.147 1.00 94.88 210 LYS A C 1
ATOM 1728 O O . LYS A 1 210 ? -13.867 -4.033 24.383 1.00 94.88 210 LYS A O 1
ATOM 1733 N N . MET A 1 211 ? -15.601 -4.670 25.659 1.00 94.88 211 MET A N 1
ATOM 1734 C CA . MET A 1 211 ? -15.546 -6.086 25.280 1.00 94.88 211 MET A CA 1
ATOM 1735 C C . MET A 1 211 ? -15.897 -6.273 23.804 1.00 94.88 211 MET A C 1
ATOM 1737 O O . MET A 1 211 ? -15.118 -6.873 23.067 1.00 94.88 211 MET A O 1
ATOM 1741 N N . THR A 1 212 ? -16.999 -5.676 23.350 1.00 96.00 212 THR A N 1
ATOM 1742 C CA . THR A 1 212 ? -17.426 -5.759 21.946 1.00 96.00 212 THR A CA 1
ATOM 1743 C C . THR A 1 212 ? -16.418 -5.110 20.997 1.00 96.00 212 THR A C 1
ATOM 1745 O O . THR A 1 212 ? -16.180 -5.633 19.911 1.00 96.00 212 THR A O 1
ATOM 1748 N N . GLN A 1 213 ? -15.778 -4.003 21.390 1.00 95.25 213 GLN A N 1
ATOM 1749 C CA . GLN A 1 213 ? -14.672 -3.411 20.629 1.00 95.25 213 GLN A CA 1
ATOM 1750 C C . GLN A 1 213 ? -13.486 -4.376 20.514 1.00 95.25 213 GLN A C 1
ATOM 1752 O O . GLN A 1 213 ? -12.995 -4.601 19.412 1.00 95.25 213 GLN A O 1
ATOM 1757 N N . LEU A 1 214 ? -13.066 -5.008 21.615 1.00 95.12 214 LEU A N 1
ATOM 1758 C CA . LEU A 1 214 ? -11.975 -5.988 21.580 1.00 95.12 214 LEU A CA 1
ATOM 1759 C C . LEU A 1 214 ? -12.286 -7.197 20.696 1.00 95.12 214 LEU A C 1
ATOM 1761 O O . LEU A 1 214 ? -11.407 -7.662 19.973 1.00 95.12 214 LEU A O 1
ATOM 1765 N N . GLU A 1 215 ? -13.516 -7.702 20.741 1.00 94.31 215 GLU A N 1
ATOM 1766 C CA . GLU A 1 215 ? -13.964 -8.799 19.880 1.00 94.31 215 GLU A CA 1
ATOM 1767 C C . GLU A 1 215 ? -13.941 -8.396 18.405 1.00 94.31 215 GLU A C 1
ATOM 1769 O O . GLU A 1 215 ? -13.435 -9.148 17.569 1.00 94.31 215 GLU A O 1
ATOM 1774 N N . LYS A 1 216 ? -14.418 -7.185 18.083 1.00 94.88 216 LYS A N 1
ATOM 1775 C CA . LYS A 1 216 ? -14.342 -6.626 16.728 1.00 94.88 216 LYS A CA 1
ATOM 1776 C C . LYS A 1 216 ? -12.892 -6.553 16.256 1.00 94.88 216 LYS A C 1
ATOM 1778 O O . LYS A 1 216 ? -12.595 -7.116 15.203 1.00 94.88 216 LYS A O 1
ATOM 1783 N N . ASP A 1 217 ? -12.000 -5.963 17.051 1.00 92.44 217 ASP A N 1
ATOM 1784 C CA . ASP A 1 217 ? -10.575 -5.810 16.728 1.00 92.44 217 ASP A CA 1
ATOM 1785 C C . ASP A 1 217 ? -9.894 -7.163 16.476 1.00 92.44 217 ASP A C 1
ATOM 1787 O O . ASP A 1 217 ? -9.205 -7.344 15.469 1.00 92.44 217 ASP A O 1
ATOM 1791 N N . ILE A 1 218 ? -10.109 -8.140 17.366 1.00 93.38 218 ILE A N 1
ATOM 1792 C CA . ILE A 1 218 ? -9.562 -9.495 17.214 1.00 93.38 218 ILE A CA 1
ATOM 1793 C C . ILE A 1 218 ? -10.126 -10.148 15.950 1.00 93.38 218 ILE A C 1
ATOM 1795 O O . ILE A 1 218 ? -9.357 -10.699 15.165 1.00 93.38 218 ILE A O 1
ATOM 1799 N N . SER A 1 219 ? -11.438 -10.042 15.710 1.00 93.69 219 SER A N 1
ATOM 1800 C CA . SER A 1 219 ? -12.073 -10.653 14.539 1.00 93.69 219 SER A CA 1
ATOM 1801 C C . SER A 1 219 ? -11.534 -10.088 13.226 1.00 93.69 219 SER A C 1
ATOM 1803 O O . SER A 1 219 ? -11.329 -10.838 12.276 1.00 93.69 219 SER A O 1
ATOM 1805 N N . VAL A 1 220 ? -11.272 -8.779 13.163 1.00 91.06 220 VAL A N 1
ATOM 1806 C CA . VAL A 1 220 ? -10.714 -8.119 11.978 1.00 91.06 220 VAL A CA 1
ATOM 1807 C C . VAL A 1 220 ? -9.303 -8.640 11.720 1.00 91.06 220 VAL A C 1
ATOM 1809 O O . VAL A 1 220 ? -8.996 -9.052 10.603 1.00 91.06 220 VAL A O 1
ATOM 1812 N N . LEU A 1 221 ? -8.460 -8.700 12.752 1.00 89.50 221 LEU A N 1
ATOM 1813 C CA . LEU A 1 221 ? -7.080 -9.172 12.615 1.00 89.50 221 LEU A CA 1
ATOM 1814 C C . LEU A 1 221 ? -6.976 -10.674 12.313 1.00 89.50 221 LEU A C 1
ATOM 1816 O O . LEU A 1 221 ? -6.054 -11.090 11.616 1.00 89.50 221 LEU A O 1
ATOM 1820 N N . GLU A 1 222 ? -7.901 -11.495 12.812 1.00 89.12 222 GLU A N 1
ATOM 1821 C CA . GLU A 1 222 ? -7.942 -12.932 12.510 1.00 89.12 222 GLU A CA 1
ATOM 1822 C C . GLU A 1 222 ? -8.455 -13.214 11.097 1.00 89.12 222 GLU A C 1
ATOM 1824 O O . GLU A 1 222 ? -7.909 -14.078 10.409 1.00 89.12 222 GLU A O 1
ATOM 1829 N N . LYS A 1 223 ? -9.464 -12.462 10.639 1.00 90.12 223 LYS A N 1
ATOM 1830 C CA . LYS A 1 223 ? -9.988 -12.562 9.270 1.00 90.12 223 LYS A CA 1
ATOM 1831 C C . LYS A 1 223 ? -8.955 -12.105 8.240 1.00 90.12 223 LYS A C 1
ATOM 1833 O O . LYS A 1 223 ? -8.787 -12.755 7.209 1.00 90.12 223 LYS A O 1
ATOM 1838 N N . PHE A 1 224 ? -8.244 -11.008 8.509 1.00 83.56 224 PHE A N 1
ATOM 1839 C CA . PHE A 1 224 ? -7.288 -10.419 7.571 1.00 83.56 224 PHE A CA 1
ATOM 1840 C C . PHE A 1 224 ? -5.840 -10.685 7.993 1.00 83.56 224 PHE A C 1
ATOM 1842 O O . PHE A 1 224 ? -5.218 -9.910 8.714 1.00 83.56 224 PHE A O 1
ATOM 1849 N N . LYS A 1 225 ? -5.251 -11.756 7.447 1.00 74.50 225 LYS A N 1
ATOM 1850 C CA . LYS A 1 225 ? -3.840 -12.126 7.683 1.00 74.50 225 LYS A CA 1
ATOM 1851 C C . LYS A 1 225 ? -2.833 -11.085 7.166 1.00 74.50 225 LYS A C 1
ATOM 1853 O O . LYS A 1 225 ? -1.687 -11.062 7.612 1.00 74.50 225 LYS A O 1
ATOM 1858 N N . THR A 1 226 ? -3.256 -10.235 6.226 1.00 72.62 226 THR A N 1
ATOM 1859 C CA . THR A 1 226 ? -2.441 -9.169 5.631 1.00 72.62 226 THR A CA 1
ATOM 1860 C C . THR A 1 226 ? -3.111 -7.824 5.881 1.00 72.62 226 THR A C 1
ATOM 1862 O O . THR A 1 226 ? -4.172 -7.557 5.325 1.00 72.62 226 THR A O 1
ATOM 1865 N N . VAL A 1 227 ? -2.486 -6.973 6.696 1.00 72.88 227 VAL A N 1
ATOM 1866 C CA . VAL A 1 227 ? -2.957 -5.606 6.955 1.00 72.88 227 VAL A CA 1
ATOM 1867 C C . VAL A 1 227 ? -2.105 -4.628 6.147 1.00 72.88 227 VAL A C 1
ATOM 1869 O O . VAL A 1 227 ? -0.873 -4.641 6.234 1.00 72.88 227 VAL A O 1
ATOM 1872 N N . TYR A 1 228 ? -2.757 -3.788 5.344 1.00 72.94 228 TYR A N 1
ATOM 1873 C CA . TYR A 1 228 ? -2.105 -2.700 4.621 1.00 72.94 228 TYR A CA 1
ATOM 1874 C C . TYR A 1 228 ? -2.140 -1.441 5.482 1.00 72.94 228 TYR A C 1
ATOM 1876 O O . TYR A 1 228 ? -3.204 -0.894 5.750 1.00 72.94 228 TYR A O 1
ATOM 1884 N N . ILE A 1 229 ? -0.966 -0.998 5.928 1.00 70.75 229 ILE A N 1
ATOM 1885 C CA . ILE A 1 229 ? -0.815 0.268 6.645 1.00 70.75 229 ILE A CA 1
ATOM 1886 C C . ILE A 1 229 ? -0.468 1.323 5.599 1.00 70.75 229 ILE A C 1
ATOM 1888 O O . ILE A 1 229 ? 0.560 1.211 4.927 1.00 70.75 229 ILE A O 1
ATOM 1892 N N . SER A 1 230 ? -1.347 2.312 5.431 1.00 55.97 230 SER A N 1
ATOM 1893 C CA . SER A 1 230 ? -1.073 3.456 4.565 1.00 55.97 230 SER A CA 1
ATOM 1894 C C . SER A 1 230 ? 0.055 4.296 5.181 1.00 55.97 230 SER A C 1
ATOM 1896 O O . SER A 1 230 ? -0.018 4.621 6.366 1.00 55.97 230 SER A O 1
ATOM 1898 N N . PRO A 1 231 ? 1.091 4.685 4.418 1.00 61.56 231 PRO A N 1
ATOM 1899 C CA . PRO A 1 231 ? 2.177 5.520 4.935 1.00 61.56 231 PRO A CA 1
ATOM 1900 C C . PRO A 1 231 ? 1.712 6.918 5.381 1.00 61.56 231 PRO A C 1
ATOM 1902 O O . PRO A 1 231 ? 2.420 7.580 6.138 1.00 61.56 231 PRO A O 1
ATOM 1905 N N . ALA A 1 232 ? 0.513 7.356 4.975 1.00 51.78 232 ALA A N 1
ATOM 1906 C CA . ALA A 1 232 ? -0.064 8.629 5.405 1.00 51.78 232 ALA A CA 1
ATOM 1907 C C . ALA A 1 232 ? -0.314 8.683 6.925 1.00 51.78 232 ALA A C 1
ATOM 1909 O O . ALA A 1 232 ? -0.045 9.701 7.542 1.00 51.78 232 ALA A O 1
ATOM 1910 N N . SER A 1 233 ? -0.721 7.575 7.557 1.00 50.94 233 SER A N 1
ATOM 1911 C CA . SER A 1 233 ? -1.001 7.538 9.003 1.00 50.94 233 SER A CA 1
ATOM 1912 C C . SER A 1 233 ? 0.246 7.392 9.885 1.00 50.94 233 SER A C 1
ATOM 1914 O O . SER A 1 233 ? 0.149 7.460 11.105 1.00 50.94 233 SER A O 1
ATOM 1916 N N . SER A 1 234 ? 1.423 7.145 9.297 1.00 51.97 234 SER A N 1
ATOM 1917 C CA . SER A 1 234 ? 2.696 7.079 10.036 1.00 51.97 234 SER A CA 1
ATOM 1918 C C . SER A 1 234 ? 3.425 8.422 10.139 1.00 51.97 234 SER A C 1
ATOM 1920 O O . SER A 1 234 ? 4.407 8.514 10.871 1.00 51.97 234 SER A O 1
ATOM 1922 N N . LEU A 1 235 ? 2.961 9.453 9.423 1.00 50.47 235 LEU A N 1
ATOM 1923 C CA . LEU A 1 235 ? 3.536 10.802 9.469 1.00 50.47 235 LEU A CA 1
ATOM 1924 C C . LEU A 1 235 ? 3.006 11.644 10.643 1.00 50.47 235 LEU A C 1
ATOM 1926 O O . LEU A 1 235 ? 3.692 12.569 11.066 1.00 50.47 235 LEU A O 1
ATOM 1930 N N . ASP A 1 236 ? 1.873 11.263 11.236 1.00 43.84 236 ASP A N 1
ATOM 1931 C CA . ASP A 1 236 ? 1.224 12.009 12.328 1.00 43.84 236 ASP A CA 1
ATOM 1932 C C . ASP A 1 236 ? 1.788 11.690 13.730 1.00 43.84 236 ASP A C 1
ATOM 1934 O O . ASP A 1 236 ? 1.285 12.178 14.739 1.00 43.84 236 ASP A O 1
ATOM 1938 N N . LEU A 1 237 ? 2.835 10.859 13.820 1.00 48.28 237 LEU A N 1
ATOM 1939 C CA . LEU A 1 237 ? 3.503 10.494 15.083 1.00 48.28 237 LEU A CA 1
ATOM 1940 C C . LEU A 1 237 ? 4.879 11.152 15.265 1.00 48.28 237 LEU A C 1
ATOM 1942 O O . LEU A 1 237 ? 5.624 10.778 16.172 1.00 48.28 237 LEU A O 1
ATOM 1946 N N . LEU A 1 238 ? 5.232 12.135 14.433 1.00 42.84 238 LEU A N 1
ATOM 1947 C CA . LEU A 1 238 ? 6.372 13.001 14.725 1.00 42.84 238 LEU A CA 1
ATOM 1948 C C . LEU A 1 238 ? 5.937 14.040 15.772 1.00 42.84 238 LEU A C 1
ATOM 1950 O O . LEU A 1 238 ? 5.001 14.793 15.503 1.00 42.84 238 LEU A O 1
ATOM 1954 N N . PRO A 1 239 ? 6.569 14.100 16.960 1.00 41.03 239 PRO A N 1
ATOM 1955 C CA . PRO A 1 239 ? 6.268 15.149 17.922 1.00 41.03 239 PRO A CA 1
ATOM 1956 C C . PRO A 1 239 ? 6.615 16.498 17.290 1.00 41.03 239 PRO A C 1
ATOM 1958 O O . PRO A 1 239 ? 7.732 16.688 16.802 1.00 41.03 239 PRO A O 1
ATOM 1961 N N . ALA A 1 240 ? 5.649 17.418 17.290 1.00 40.62 240 ALA A N 1
ATOM 1962 C CA . ALA A 1 240 ? 5.903 18.821 17.015 1.00 40.62 240 ALA A CA 1
ATOM 1963 C C . ALA A 1 240 ? 6.965 19.295 18.012 1.00 40.62 240 ALA A C 1
ATOM 1965 O O . ALA A 1 240 ? 6.731 19.353 19.217 1.00 40.62 240 ALA A O 1
ATOM 1966 N N . SER A 1 241 ? 8.176 19.536 17.521 1.00 36.16 241 SER A N 1
ATOM 1967 C CA . SER A 1 241 ? 9.198 20.234 18.281 1.00 36.16 241 SER A CA 1
ATOM 1968 C C . SER A 1 241 ? 8.780 21.697 18.346 1.00 36.16 241 SER A C 1
ATOM 1970 O O . SER A 1 241 ? 9.052 22.458 17.416 1.00 36.16 241 SER A O 1
ATOM 1972 N N . ASP A 1 242 ? 8.083 22.056 19.420 1.00 35.25 242 ASP A N 1
ATOM 1973 C CA . ASP A 1 242 ? 7.844 23.438 19.812 1.00 35.25 242 ASP A CA 1
ATOM 1974 C C . ASP A 1 242 ? 9.201 24.115 20.035 1.00 35.25 242 ASP A C 1
ATOM 1976 O O . ASP A 1 242 ? 9.901 23.856 21.013 1.00 35.25 242 ASP A O 1
ATOM 1980 N N . THR A 1 243 ? 9.605 24.975 19.105 1.00 41.72 243 THR A N 1
ATOM 1981 C CA . THR A 1 243 ? 10.655 25.963 19.349 1.00 41.72 243 THR A CA 1
ATOM 1982 C C . THR A 1 243 ? 9.981 27.229 19.858 1.00 41.72 243 THR A C 1
ATOM 1984 O O . THR A 1 243 ? 9.626 28.109 19.074 1.00 41.72 243 THR A O 1
ATOM 1987 N N . SER A 1 244 ? 9.773 27.311 21.173 1.00 37.22 244 SER A N 1
ATOM 1988 C CA . SER A 1 244 ? 9.553 28.585 21.853 1.00 37.22 244 SER A CA 1
ATOM 1989 C C . SER A 1 244 ? 10.854 29.383 21.792 1.00 37.22 244 SER A C 1
ATOM 1991 O O . SER A 1 244 ? 11.862 29.002 22.386 1.00 37.22 244 SER A O 1
ATOM 1993 N N . SER A 1 245 ? 10.826 30.461 21.020 1.00 40.03 245 SER A N 1
ATOM 1994 C CA . SER A 1 245 ? 11.851 31.492 20.965 1.00 40.03 245 SER A CA 1
ATOM 1995 C C . SER A 1 245 ? 11.888 32.268 22.283 1.00 40.03 245 SER A C 1
ATOM 1997 O O . SER A 1 245 ? 10.933 32.977 22.597 1.00 40.03 245 SER A O 1
ATOM 1999 N N . GLU A 1 246 ? 12.989 32.168 23.022 1.00 39.41 246 GLU A N 1
ATOM 2000 C CA . GLU A 1 246 ? 13.460 33.264 23.869 1.00 39.41 246 GLU A CA 1
ATOM 2001 C C . GLU A 1 246 ? 14.297 34.198 22.988 1.00 39.41 246 GLU A C 1
ATOM 2003 O O . GLU A 1 246 ? 15.298 33.775 22.407 1.00 39.41 246 GLU A O 1
ATOM 2008 N N . ASN A 1 247 ? 13.814 35.431 22.835 1.00 38.66 247 ASN A N 1
ATOM 2009 C CA . ASN A 1 247 ? 14.567 36.677 22.664 1.00 38.66 247 ASN A CA 1
ATOM 2010 C C . ASN A 1 247 ? 13.603 37.839 22.908 1.00 38.66 247 ASN A C 1
ATOM 2012 O O . ASN A 1 247 ? 12.519 37.831 22.279 1.00 38.66 247 ASN A O 1
#

Foldseek 3Di:
DDDDDPPPPPPPDDDDDPDDDDDDDPVVVVVVCVVVVPDDDDQPPHDDPDDDDDDPVPDDDPCPPPDDDDDDDDDDPDDDDDDPPDDPPPDDPPPDDPDDDDDDPPDPDDDADDDDDRDDCVPVVPDPPQCPDPCVVHDDPVVVVVVVVVVVVVVVVVVVVVVVLVVQLVVLVVVLVVLVPDCLVVVLVPDDPDQPDPVSVVVNVVSVVVVVVSVVVNVVSVVDSDDDDDVVVVVVPDPPPDPDDDD

Organism: Cyprinodon variegatus (NCBI:txid28743)

InterPro domains:
  IPR027012 Enkurin domain [PF13864] (137-225)
  IPR052102 Enkurin domain-containing protein [PTHR21490] (33-161)

Sequence (247 aa):
RRSSASSCCLGEMYKSFTKQSPYTAKHSLAAIIEQESKQKYAMETMGPPKVELPSPDKFLKKHSKQFKPPAEPEHFHKPPAPLRTDKPQIRIQSKKVFSQKTDLVKVTPKPSLIETKKQLLENSGLIPKYIRKKDYGKVPAYLKRRTEAEQKAREEREEYERVVKKLKFLCVFFFLKMLKKKKVHNKYQIPAYLINTGTKKKEKIFLEEKMTQLEKDISVLEKFKTVYISPASSLDLLPASDTSSEN

pLDDT: mean 73.61, std 17.35, range [35.25, 97.31]

Radius of gyration: 44.08 Å; chains: 1; bounding box: 94×71×106 Å

Secondary structure (DSSP, 8-state):
--------S-SS-------PPPPPPHHHHHHHHHHHSS---TTSSS--SSPPPPPTT-PPPTTTT---PPPPP----SPPPPPTT----------------------PPP---SSSS---GGGSSSS-TTTT-TTTTSPPHHHHHHHHHHHHHHHHHHHHHHHHHHHHHHHHHHHHHHHHT-THHHHHHSS-S---SHHHHHHHHHHHHHHHHHHHHHHHHHH-SS----GGGGSTTS---------